Protein AF-A0A2T1E4M0-F1 (afdb_monomer)

Structure (mmCIF, N/CA/C/O backbone):
data_AF-A0A2T1E4M0-F1
#
_entry.id   AF-A0A2T1E4M0-F1
#
loop_
_atom_site.group_PDB
_atom_site.id
_atom_site.type_symbol
_atom_site.label_atom_id
_atom_site.label_alt_id
_atom_site.label_comp_id
_atom_site.label_asym_id
_atom_site.label_entity_id
_atom_site.label_seq_id
_atom_site.pdbx_PDB_ins_code
_atom_site.Cartn_x
_atom_site.Cartn_y
_atom_site.Cartn_z
_atom_site.occupancy
_atom_site.B_iso_or_equiv
_atom_site.auth_seq_id
_atom_site.auth_comp_id
_atom_site.auth_asym_id
_atom_site.auth_atom_id
_atom_site.pdbx_PDB_model_num
ATOM 1 N N . MET A 1 1 ? -11.423 4.102 -38.724 1.00 63.78 1 MET A N 1
ATOM 2 C CA . MET A 1 1 ? -10.978 3.745 -37.359 1.00 63.78 1 MET A CA 1
ATOM 3 C C . MET A 1 1 ? -10.625 5.034 -36.652 1.00 63.78 1 MET A C 1
ATOM 5 O O . MET A 1 1 ? -9.939 5.843 -37.263 1.00 63.78 1 MET A O 1
ATOM 9 N N . ASN A 1 2 ? -11.116 5.241 -35.432 1.00 75.94 2 ASN A N 1
ATOM 10 C CA . ASN A 1 2 ? -10.847 6.476 -34.699 1.00 75.94 2 ASN A CA 1
ATOM 11 C C . ASN A 1 2 ? -9.456 6.414 -34.062 1.00 75.94 2 ASN A C 1
ATOM 13 O O . ASN A 1 2 ? -9.071 5.396 -33.479 1.00 75.94 2 ASN A O 1
ATOM 17 N N . THR A 1 3 ? -8.701 7.499 -34.183 1.00 80.50 3 THR A N 1
ATOM 18 C CA . THR A 1 3 ? -7.365 7.627 -33.602 1.00 80.50 3 THR A CA 1
ATOM 19 C C . THR A 1 3 ? -7.509 8.218 -32.210 1.00 80.50 3 THR A C 1
ATOM 21 O O . THR A 1 3 ? -8.116 9.268 -32.027 1.00 80.50 3 THR A O 1
ATOM 24 N N . SER A 1 4 ? -6.960 7.569 -31.184 1.00 84.12 4 SER A N 1
ATOM 25 C CA . SER A 1 4 ? -7.013 8.158 -29.845 1.00 84.12 4 SER A CA 1
ATOM 26 C C . SER A 1 4 ? -6.215 9.467 -29.815 1.00 84.12 4 SER A C 1
ATOM 28 O O . SER A 1 4 ? -5.120 9.553 -30.372 1.00 84.12 4 SER A O 1
ATOM 30 N N . LEU A 1 5 ? -6.726 10.481 -29.111 1.00 80.81 5 LEU A N 1
ATOM 31 C CA . LEU A 1 5 ? -6.062 11.784 -28.962 1.00 80.81 5 LEU A CA 1
ATOM 32 C C . LEU A 1 5 ? -4.607 11.647 -28.479 1.00 80.81 5 LEU A C 1
ATOM 34 O O . LEU A 1 5 ? -3.725 12.399 -28.877 1.00 80.81 5 LEU A O 1
ATOM 38 N N . THR A 1 6 ? -4.346 10.642 -27.638 1.00 80.00 6 THR A N 1
ATOM 39 C CA . THR A 1 6 ? -3.004 10.376 -27.102 1.00 80.00 6 THR A CA 1
ATOM 40 C C . THR A 1 6 ? -2.056 9.815 -28.165 1.00 80.00 6 THR A C 1
ATOM 42 O O . THR A 1 6 ? -0.865 10.099 -28.098 1.00 80.00 6 THR A O 1
ATOM 45 N N . LYS A 1 7 ? -2.561 9.047 -29.141 1.00 81.69 7 LYS A N 1
ATOM 46 C CA . LYS A 1 7 ? -1.765 8.569 -30.279 1.00 81.69 7 LYS A CA 1
ATOM 47 C C . LYS A 1 7 ? -1.432 9.728 -31.225 1.00 81.69 7 LYS A C 1
ATOM 49 O O . LYS A 1 7 ? -0.263 9.957 -31.493 1.00 81.69 7 LYS A O 1
ATOM 54 N N . PHE A 1 8 ? -2.425 10.546 -31.572 1.00 81.75 8 PHE A N 1
ATOM 55 C CA . PHE A 1 8 ? -2.241 11.743 -32.401 1.00 81.75 8 PHE A CA 1
ATOM 56 C C . PHE A 1 8 ? -1.201 12.727 -31.828 1.00 81.75 8 PHE A C 1
ATOM 58 O O . PHE A 1 8 ? -0.313 13.182 -32.538 1.00 81.75 8 PHE A O 1
ATOM 65 N N . CYS A 1 9 ? -1.248 13.011 -30.520 1.00 83.38 9 CYS A N 1
ATOM 66 C CA . CYS A 1 9 ? -0.273 13.908 -29.883 1.00 83.38 9 CYS A CA 1
ATOM 67 C C . CYS A 1 9 ? 1.164 13.361 -29.927 1.00 83.38 9 CYS A C 1
ATOM 69 O O . CYS A 1 9 ? 2.112 14.140 -29.981 1.00 83.38 9 CYS A O 1
ATOM 71 N N . LYS A 1 10 ? 1.331 12.033 -29.882 1.00 80.50 10 LYS A N 1
ATOM 72 C CA . LYS A 1 10 ? 2.651 11.400 -29.978 1.00 80.50 10 LYS A CA 1
ATOM 73 C C . LYS A 1 10 ? 3.195 11.453 -31.399 1.00 80.50 10 LYS A C 1
ATOM 75 O O . LYS A 1 10 ? 4.359 11.793 -31.561 1.00 80.50 10 LYS A O 1
ATOM 80 N N . ASP A 1 11 ? 2.354 11.152 -32.384 1.00 79.75 11 ASP A N 1
ATOM 81 C CA . ASP A 1 11 ? 2.761 11.076 -33.790 1.00 79.75 11 ASP A CA 1
ATOM 82 C C . ASP A 1 11 ? 3.235 12.445 -34.321 1.00 79.75 11 ASP A C 1
ATOM 84 O O . ASP A 1 11 ? 4.180 12.500 -35.099 1.00 79.75 11 ASP A O 1
ATOM 88 N N . TYR A 1 12 ? 2.655 13.549 -33.831 1.00 77.75 12 TYR A N 1
ATOM 89 C CA . TYR A 1 12 ? 3.003 14.917 -34.250 1.00 77.75 12 TYR A CA 1
ATOM 90 C C . TYR A 1 12 ? 3.783 15.728 -33.197 1.00 77.75 12 TYR A C 1
ATOM 92 O O . TYR A 1 12 ? 3.918 16.941 -33.328 1.00 77.75 12 TYR A O 1
ATOM 100 N N . ALA A 1 13 ? 4.283 15.079 -32.137 1.00 79.81 13 ALA A N 1
ATOM 101 C CA . ALA A 1 13 ? 5.049 15.704 -31.048 1.00 79.81 13 ALA A CA 1
ATOM 102 C C . ALA A 1 13 ? 4.380 16.944 -30.397 1.00 79.81 13 ALA A C 1
ATOM 104 O O . ALA A 1 13 ? 5.053 17.872 -29.945 1.00 79.81 13 ALA A O 1
ATOM 105 N N . LEU A 1 14 ? 3.046 16.949 -30.302 1.00 81.38 14 LEU A N 1
ATOM 106 C CA . LEU A 1 14 ? 2.262 18.043 -29.718 1.00 81.38 14 LEU A CA 1
ATOM 107 C C . LEU A 1 14 ? 1.885 17.761 -28.256 1.00 81.38 14 LEU A C 1
ATOM 109 O O . LEU A 1 14 ? 1.672 16.618 -27.841 1.00 81.38 14 LEU A O 1
ATOM 113 N N . SER A 1 15 ? 1.741 18.815 -27.447 1.00 85.00 15 SER A N 1
ATOM 114 C CA . SER A 1 15 ? 1.338 18.657 -26.047 1.00 85.00 15 SER A CA 1
ATOM 115 C C . SER A 1 15 ? -0.163 18.363 -25.908 1.00 85.00 15 SER A C 1
ATOM 117 O O . SER A 1 15 ? -1.028 19.057 -26.447 1.00 85.00 15 SER A O 1
ATOM 119 N N . LYS A 1 16 ? -0.494 17.333 -25.118 1.00 82.25 16 LYS A N 1
ATOM 120 C CA . LYS A 1 16 ? -1.870 16.82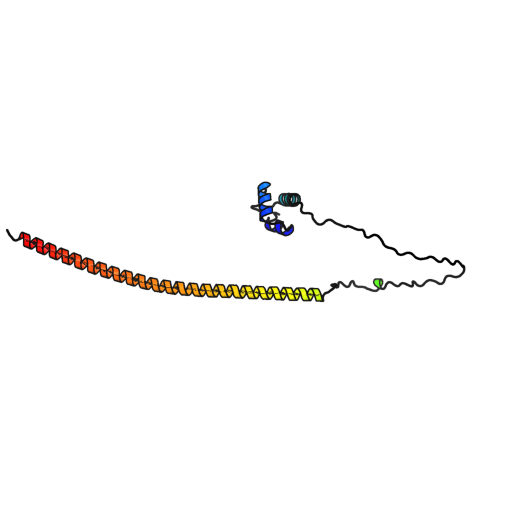5 -24.967 1.00 82.25 16 LYS A CA 1
ATOM 121 C C . LYS A 1 16 ? -2.859 17.874 -24.447 1.00 82.25 16 LYS A C 1
ATOM 123 O O . LYS A 1 16 ? -4.012 17.879 -24.867 1.00 82.25 16 LYS A O 1
ATOM 128 N N . SER A 1 17 ? -2.425 18.756 -23.546 1.00 84.25 17 SER A N 1
ATOM 129 C CA . SER A 1 17 ? -3.263 19.833 -23.001 1.00 84.25 17 SER A CA 1
ATOM 130 C C . SER A 1 17 ? -3.631 20.876 -24.059 1.00 84.25 17 SER A C 1
ATOM 132 O O . SER A 1 17 ? -4.775 21.327 -24.091 1.00 84.25 17 SER A O 1
ATOM 134 N N . THR A 1 18 ? -2.700 21.216 -24.953 1.00 83.50 18 THR A N 1
ATOM 135 C CA . THR A 1 18 ? -2.925 22.185 -26.032 1.00 83.50 18 THR A CA 1
ATOM 136 C C . THR A 1 18 ? -3.859 21.620 -27.099 1.00 83.50 18 THR A C 1
ATOM 138 O O . THR A 1 18 ? -4.819 22.289 -27.480 1.00 83.50 18 THR A O 1
ATOM 141 N N . VAL A 1 19 ? -3.644 20.369 -27.524 1.00 83.75 19 VAL A N 1
ATOM 142 C CA . VAL A 1 19 ? -4.505 19.714 -28.526 1.00 83.75 19 VAL A CA 1
ATOM 143 C C . VAL A 1 19 ? -5.918 19.494 -27.975 1.00 83.75 19 VAL A C 1
ATOM 145 O O . VAL A 1 19 ? -6.893 19.769 -28.671 1.00 83.75 19 VAL A O 1
ATOM 148 N N . TYR A 1 20 ? -6.057 19.082 -26.708 1.00 86.31 20 TYR A N 1
ATOM 149 C CA . TYR A 1 20 ? -7.369 18.889 -26.076 1.00 86.31 20 TYR A CA 1
ATOM 150 C C . TYR A 1 20 ? -8.179 20.190 -25.988 1.00 86.31 20 TYR A C 1
ATOM 152 O O . TYR A 1 20 ? -9.359 20.201 -26.335 1.00 86.31 20 TYR A O 1
ATOM 160 N N . ARG A 1 21 ? -7.547 21.306 -25.593 1.00 84.62 21 ARG A N 1
ATOM 161 C CA . ARG A 1 21 ? -8.216 22.616 -25.547 1.00 84.62 21 ARG A CA 1
ATOM 162 C C . ARG A 1 21 ? -8.679 23.061 -26.937 1.00 84.62 21 ARG A C 1
ATOM 164 O O . ARG A 1 21 ? -9.804 23.526 -27.079 1.00 84.62 21 ARG A O 1
ATOM 171 N N . ARG A 1 22 ? -7.854 22.853 -27.972 1.00 83.69 22 ARG A N 1
ATOM 172 C CA . ARG A 1 22 ? -8.211 23.223 -29.351 1.00 83.69 22 ARG A CA 1
ATOM 173 C C . ARG A 1 22 ? -9.352 22.369 -29.912 1.00 83.69 22 ARG A C 1
ATOM 175 O O . ARG A 1 22 ? -10.213 22.895 -30.607 1.00 83.69 22 ARG A O 1
ATOM 182 N N . CYS A 1 23 ? -9.424 21.087 -29.542 1.00 84.88 23 CYS A N 1
ATOM 183 C CA . CYS A 1 23 ? -10.563 20.227 -29.887 1.00 84.88 23 CYS A CA 1
ATOM 184 C C . CYS A 1 23 ? -11.882 20.755 -29.299 1.00 84.88 23 CYS A C 1
ATOM 186 O O . CYS A 1 23 ? -12.896 20.750 -29.990 1.00 84.88 23 CYS A O 1
ATOM 188 N N . GLN A 1 24 ? -11.863 21.260 -28.058 1.00 84.69 24 GLN A N 1
ATOM 189 C CA . GLN A 1 24 ? -13.045 21.860 -27.426 1.00 84.69 24 GLN A CA 1
ATOM 190 C C . GLN A 1 24 ? -13.469 23.172 -28.104 1.00 84.69 24 GLN A C 1
ATOM 192 O O . GLN A 1 24 ? -14.658 23.388 -28.314 1.00 84.69 24 GLN A O 1
ATOM 197 N N . GLU A 1 25 ? -12.513 24.022 -28.489 1.00 85.56 25 GLU A N 1
ATOM 198 C CA . GLU A 1 25 ? -12.777 25.286 -29.198 1.00 85.56 25 GLU A CA 1
ATOM 199 C C . GLU A 1 25 ? -13.375 25.064 -30.599 1.00 85.56 25 GLU A C 1
ATOM 201 O O . GLU A 1 25 ? -14.204 25.850 -31.049 1.00 85.56 25 GLU A O 1
ATOM 206 N N . LEU A 1 26 ? -12.991 23.972 -31.267 1.00 81.00 26 LEU A N 1
ATOM 207 C CA . LEU A 1 26 ? -13.497 23.580 -32.586 1.00 81.00 26 LEU A CA 1
ATOM 208 C C . LEU A 1 26 ? -14.759 22.698 -32.524 1.00 81.00 26 LEU A C 1
ATOM 210 O O . LEU A 1 26 ? -15.287 22.317 -33.569 1.00 81.00 26 LEU A O 1
ATOM 214 N N . GLY A 1 27 ? -15.246 22.370 -31.321 1.00 82.50 27 GLY A N 1
ATOM 215 C CA . GLY A 1 27 ? -16.444 21.550 -31.115 1.00 82.50 27 GLY A CA 1
ATOM 216 C C . GLY A 1 27 ? -16.288 20.078 -31.516 1.00 82.50 27 GLY A C 1
ATOM 217 O O . GLY A 1 27 ? -17.274 19.436 -31.872 1.00 82.50 27 GLY A O 1
ATOM 218 N N . LEU A 1 28 ? -15.065 19.542 -31.491 1.00 85.06 28 LEU A N 1
ATOM 219 C CA . LEU A 1 28 ? -14.768 18.153 -31.846 1.00 85.06 28 LEU A CA 1
ATOM 220 C C . LEU A 1 28 ? -14.963 17.233 -30.630 1.00 85.06 28 LEU A C 1
ATOM 222 O O . LEU A 1 28 ? -14.360 17.455 -29.577 1.00 85.06 28 LEU A O 1
ATOM 226 N N . ASP A 1 29 ? -15.771 16.179 -30.779 1.00 81.31 29 ASP A N 1
ATOM 227 C CA . ASP A 1 29 ? -15.944 15.167 -29.731 1.00 81.31 29 ASP A CA 1
ATOM 228 C C . ASP A 1 29 ? -14.723 14.238 -29.671 1.00 81.31 29 ASP A C 1
ATOM 230 O O . ASP A 1 29 ? -14.250 13.721 -30.683 1.00 81.31 29 ASP A O 1
ATOM 234 N N . THR A 1 30 ? -14.196 14.045 -28.463 1.00 80.12 30 THR A N 1
ATOM 235 C CA . THR A 1 30 ? -12.997 13.237 -28.195 1.00 80.12 30 THR A CA 1
ATOM 236 C C . THR A 1 30 ? -13.285 12.014 -27.321 1.00 80.12 30 THR A C 1
ATOM 238 O O . THR A 1 30 ? -12.354 11.273 -26.999 1.00 80.12 30 THR A O 1
ATOM 241 N N . SER A 1 31 ? -14.556 11.778 -26.969 1.00 77.31 31 SER A N 1
ATOM 242 C CA . SER A 1 31 ? -14.996 10.736 -26.029 1.00 77.31 31 SER A CA 1
ATOM 243 C C . SER A 1 31 ? -14.702 9.319 -26.534 1.00 77.31 31 SER A C 1
ATOM 245 O O . SER A 1 31 ? -14.146 8.510 -25.793 1.00 77.31 31 SER A O 1
ATOM 247 N N . ASP A 1 32 ? -14.953 9.062 -27.822 1.00 76.06 32 ASP A N 1
ATOM 248 C CA . ASP A 1 32 ? -14.691 7.777 -28.494 1.00 76.06 32 ASP A CA 1
ATOM 249 C C . ASP A 1 32 ? -13.457 7.826 -29.426 1.00 76.06 32 ASP A C 1
ATOM 251 O O . ASP A 1 32 ? -13.265 6.982 -30.310 1.00 76.06 32 ASP A O 1
ATOM 255 N N . GLY A 1 33 ? -12.591 8.828 -29.228 1.00 79.00 33 GLY A N 1
ATOM 256 C CA . GLY A 1 33 ? -11.413 9.096 -30.059 1.00 79.00 33 GLY A CA 1
ATOM 257 C C . GLY A 1 33 ? -11.679 10.034 -31.241 1.00 79.00 33 GLY A C 1
ATOM 258 O O . GLY A 1 33 ? -12.816 10.339 -31.579 1.00 79.00 33 GLY A O 1
ATOM 259 N N . LEU A 1 34 ? -10.602 10.511 -31.869 1.00 81.62 34 LEU A N 1
ATOM 260 C CA . LEU A 1 34 ? -10.663 11.435 -32.999 1.00 81.62 34 LEU A CA 1
ATOM 261 C C . LEU A 1 34 ? -11.069 10.685 -34.266 1.00 81.62 34 LEU A C 1
ATOM 263 O O . LEU A 1 34 ? -10.455 9.677 -34.633 1.00 81.62 34 LEU A O 1
ATOM 267 N N . SER A 1 35 ? -12.090 11.192 -34.949 1.00 84.19 35 SER A N 1
ATOM 268 C CA . SER A 1 35 ? -12.403 10.741 -36.299 1.00 84.19 35 SER A CA 1
ATOM 269 C C . SER A 1 35 ? -11.261 11.117 -37.262 1.00 84.19 35 SER A C 1
ATOM 271 O O . SER A 1 35 ? -10.515 12.061 -36.993 1.00 84.19 35 SER A O 1
ATOM 273 N N . PRO A 1 36 ? -11.111 10.414 -38.396 1.00 79.88 36 PRO A N 1
ATOM 274 C CA . PRO A 1 36 ? -10.099 10.757 -39.399 1.00 79.88 36 PRO A CA 1
ATOM 275 C C . PRO A 1 36 ? -10.208 12.213 -39.887 1.00 79.88 36 PRO A C 1
ATOM 277 O O . PRO A 1 36 ? -9.204 12.908 -39.950 1.00 79.88 36 PRO A O 1
ATOM 280 N N . ASP A 1 37 ? -11.434 12.706 -40.099 1.00 80.31 37 ASP A N 1
ATOM 281 C CA . ASP A 1 37 ? -11.710 14.097 -40.500 1.00 80.31 37 ASP A CA 1
ATOM 282 C C . ASP A 1 37 ? -11.290 15.119 -39.423 1.00 80.31 37 ASP A C 1
ATOM 284 O O . ASP A 1 37 ? -10.757 16.189 -39.720 1.00 80.31 37 ASP A O 1
ATOM 288 N N . ALA A 1 38 ? -11.453 14.766 -38.142 1.00 80.69 38 ALA A N 1
ATOM 289 C CA . ALA A 1 38 ? -10.975 15.581 -37.028 1.00 80.69 38 ALA A CA 1
ATOM 290 C C . ALA A 1 38 ? -9.439 15.596 -36.940 1.00 80.69 38 ALA A C 1
ATOM 292 O O . ALA A 1 38 ? -8.863 16.626 -36.593 1.00 80.69 38 ALA A O 1
ATOM 293 N N . CYS A 1 39 ? -8.768 14.486 -37.264 1.00 79.69 39 CYS A N 1
ATOM 294 C CA . CYS A 1 39 ? -7.308 14.437 -37.333 1.00 79.69 39 CYS A CA 1
ATOM 295 C C . CYS A 1 39 ? -6.765 15.360 -38.429 1.00 79.69 39 CYS A C 1
ATOM 297 O O . CYS A 1 39 ? -5.873 16.151 -38.136 1.00 79.69 39 CYS A O 1
ATOM 299 N N . ASP A 1 40 ? -7.327 15.320 -39.637 1.00 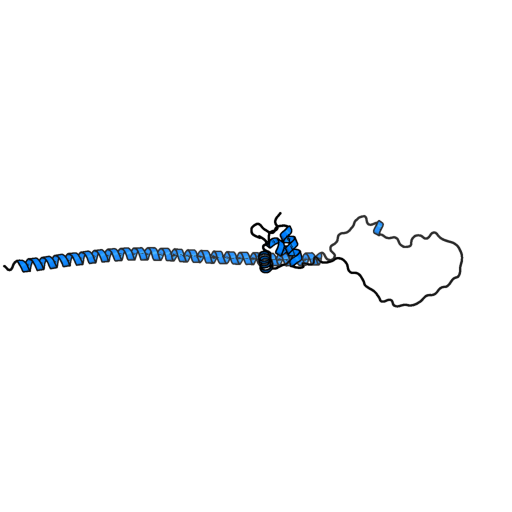79.94 40 ASP A N 1
ATOM 300 C CA . ASP A 1 40 ? -6.863 16.150 -40.759 1.00 79.94 40 ASP A CA 1
ATOM 301 C C . ASP A 1 40 ? -7.035 17.647 -40.465 1.00 79.94 40 ASP A C 1
ATOM 303 O O . ASP A 1 40 ? -6.128 18.451 -40.695 1.00 79.94 40 ASP A O 1
ATOM 307 N N . ARG A 1 41 ? -8.163 18.022 -39.847 1.00 80.31 41 ARG A N 1
ATOM 308 C CA . ARG A 1 41 ? -8.400 19.394 -39.375 1.00 80.31 41 ARG A CA 1
ATOM 309 C C . ARG A 1 41 ? -7.382 19.844 -38.333 1.00 80.31 41 ARG A C 1
ATOM 311 O O . ARG A 1 41 ? -6.925 20.980 -38.390 1.00 80.31 41 ARG A O 1
ATOM 318 N N . LEU A 1 42 ? -7.014 18.974 -37.392 1.00 82.25 42 LEU A N 1
ATOM 319 C CA . LEU A 1 42 ? -6.015 19.295 -36.371 1.00 82.25 42 LEU A CA 1
ATOM 320 C C . LEU A 1 42 ? -4.600 19.395 -36.959 1.00 82.25 42 LEU A C 1
ATOM 322 O O . LEU A 1 42 ? -3.847 20.261 -36.532 1.00 82.25 42 LEU A O 1
ATOM 326 N N . VAL A 1 43 ? -4.239 18.565 -37.942 1.00 83.75 43 VAL A N 1
ATOM 327 C CA . VAL A 1 43 ? -2.937 18.661 -38.634 1.00 83.75 43 VAL A CA 1
ATOM 328 C C . VAL A 1 43 ? -2.809 19.998 -39.366 1.00 83.75 43 VAL A C 1
ATOM 330 O O . VAL A 1 43 ? -1.774 20.650 -39.255 1.00 83.75 43 VAL A O 1
ATOM 333 N N . HIS A 1 44 ? -3.877 20.436 -40.042 1.00 78.69 44 HIS A N 1
ATOM 334 C CA . HIS A 1 44 ? -3.924 21.744 -40.697 1.00 78.69 44 HIS A CA 1
ATOM 335 C C . HIS A 1 44 ? -3.893 22.906 -39.689 1.00 78.69 44 HIS A C 1
ATOM 337 O O . HIS A 1 44 ? -3.234 23.912 -39.918 1.00 78.69 44 HIS A O 1
ATOM 343 N N . GLU A 1 45 ? -4.601 22.791 -38.563 1.00 78.44 45 GLU A N 1
ATOM 344 C CA . GLU A 1 45 ? -4.686 23.852 -37.550 1.00 78.44 45 GLU A CA 1
ATOM 345 C C . GLU A 1 45 ? -3.369 24.077 -36.794 1.00 78.44 45 GLU A C 1
ATOM 347 O O . GLU A 1 45 ? -3.029 25.207 -36.451 1.00 78.44 45 GLU A O 1
ATOM 352 N N . PHE A 1 46 ? -2.631 23.002 -36.516 1.00 76.81 46 PHE A N 1
ATOM 353 C CA . PHE A 1 46 ? -1.330 23.076 -35.850 1.00 76.81 46 PHE A CA 1
ATOM 354 C C . PHE A 1 46 ? -0.167 23.322 -36.820 1.00 76.81 46 PHE A C 1
ATOM 356 O O . PHE A 1 46 ? 0.980 23.298 -36.376 1.00 76.81 46 PHE A O 1
ATOM 363 N N . ASP A 1 47 ? -0.471 23.565 -38.104 1.00 65.81 47 ASP A N 1
ATOM 364 C CA . ASP A 1 47 ? 0.477 23.823 -39.195 1.00 65.81 47 ASP A CA 1
ATOM 365 C C . ASP A 1 47 ? 1.679 22.866 -39.138 1.00 65.81 47 ASP A C 1
ATOM 367 O O . ASP A 1 47 ? 2.847 23.260 -39.186 1.00 65.81 47 ASP A O 1
ATOM 371 N N . VAL A 1 48 ? 1.384 21.578 -38.911 1.00 62.84 48 VAL A N 1
ATOM 372 C CA . VAL A 1 48 ? 2.423 20.566 -38.725 1.00 62.84 48 VAL A CA 1
ATOM 373 C C . VAL A 1 48 ? 3.024 20.265 -40.088 1.00 62.84 48 VAL A C 1
ATOM 375 O O . VAL A 1 48 ? 2.517 19.445 -40.854 1.00 62.84 48 VAL A O 1
ATOM 378 N N . VAL A 1 49 ? 4.116 20.963 -40.388 1.00 51.47 49 VAL A N 1
ATOM 379 C CA . VAL A 1 49 ? 4.947 20.734 -41.566 1.00 51.47 49 VAL A CA 1
ATOM 380 C C . VAL A 1 49 ? 5.541 19.329 -41.466 1.00 51.47 49 VAL A C 1
ATOM 382 O O . VAL A 1 49 ? 6.484 19.086 -40.714 1.00 51.47 49 VAL A O 1
ATOM 385 N N . LEU A 1 50 ? 4.987 18.388 -42.232 1.00 55.22 50 LEU A N 1
ATOM 386 C CA . LEU A 1 50 ? 5.743 17.226 -42.692 1.00 55.22 50 LEU A CA 1
ATOM 387 C C . LEU A 1 50 ? 6.959 17.765 -43.456 1.00 55.22 50 LEU A C 1
ATOM 389 O O . LEU A 1 50 ? 6.792 18.546 -44.393 1.00 55.22 50 LEU A O 1
ATOM 393 N N . GLU A 1 51 ? 8.159 17.399 -43.007 1.00 43.84 51 GLU A N 1
ATOM 394 C CA . GLU A 1 51 ? 9.443 17.782 -43.605 1.00 43.84 51 GLU A CA 1
ATOM 395 C C . GLU A 1 51 ? 9.382 17.760 -45.150 1.00 43.84 51 GLU A C 1
ATOM 397 O O . GLU A 1 51 ? 9.002 16.738 -45.732 1.00 43.84 51 GLU A O 1
ATOM 402 N N . PRO A 1 52 ? 9.707 18.875 -45.831 1.00 43.59 52 PRO A N 1
ATOM 403 C CA . PRO A 1 52 ? 9.606 18.968 -47.281 1.00 43.59 52 PRO A CA 1
ATOM 404 C C . PRO A 1 52 ? 10.782 18.268 -47.995 1.00 43.59 52 PRO A C 1
ATOM 406 O O . PRO A 1 52 ? 11.860 18.118 -47.416 1.00 43.59 52 PRO A O 1
ATOM 409 N N . PRO A 1 53 ? 10.607 17.863 -49.269 1.00 52.97 53 PRO A N 1
ATOM 410 C CA . PRO A 1 53 ? 11.649 17.230 -50.073 1.00 52.97 53 PRO A CA 1
ATOM 411 C C . PRO A 1 53 ? 12.667 18.249 -50.627 1.00 52.97 53 PRO A C 1
ATOM 413 O O . PRO A 1 53 ? 12.307 19.376 -50.945 1.00 52.97 53 PRO A O 1
ATOM 416 N N . GLU A 1 54 ? 13.910 17.779 -50.788 1.00 51.25 54 GLU A N 1
ATOM 417 C CA . GLU A 1 54 ? 14.949 18.188 -51.757 1.00 51.25 54 GLU A CA 1
ATOM 418 C C . GLU A 1 54 ? 15.349 19.682 -51.869 1.00 51.25 54 GLU A C 1
ATOM 420 O O . GLU A 1 54 ? 14.623 20.525 -52.388 1.00 51.25 54 GLU A O 1
ATOM 425 N N . ALA A 1 55 ? 16.606 19.984 -51.512 1.00 37.41 55 ALA A N 1
ATOM 426 C CA . ALA A 1 55 ? 17.303 21.208 -51.915 1.00 37.41 55 ALA A CA 1
ATOM 427 C C . ALA A 1 55 ? 18.769 20.912 -52.305 1.00 37.41 55 ALA A C 1
ATOM 429 O O . ALA A 1 55 ? 19.637 20.747 -51.451 1.00 37.41 55 ALA A O 1
ATOM 430 N N . ALA A 1 56 ? 19.052 20.879 -53.610 1.00 51.28 56 ALA A N 1
ATOM 431 C CA . ALA A 1 56 ? 20.342 21.313 -54.174 1.00 51.28 56 ALA A CA 1
ATOM 432 C C . ALA A 1 56 ? 20.380 22.865 -54.138 1.00 51.28 56 ALA A C 1
ATOM 434 O O . ALA A 1 56 ? 19.286 23.435 -54.188 1.00 51.28 56 ALA A O 1
ATOM 435 N N . PRO A 1 57 ? 21.525 23.600 -54.085 1.00 47.59 57 PRO A N 1
ATOM 436 C CA . PRO A 1 57 ? 22.744 23.388 -54.890 1.00 47.59 57 PRO A CA 1
ATOM 437 C C . PRO A 1 57 ? 24.089 23.743 -54.190 1.00 47.59 57 PRO A C 1
ATOM 439 O O . PRO A 1 57 ? 24.143 24.559 -53.275 1.00 47.59 57 PRO A O 1
ATOM 442 N N . VAL A 1 58 ? 25.223 23.223 -54.677 1.00 42.06 58 VAL A N 1
ATOM 443 C CA . VAL A 1 58 ? 26.558 23.751 -54.314 1.00 42.06 58 VAL A CA 1
ATOM 444 C C . VAL A 1 58 ? 27.279 24.181 -55.583 1.00 42.06 58 VAL A C 1
ATOM 446 O O . VAL A 1 58 ? 27.480 23.384 -56.498 1.00 42.06 58 VAL A O 1
ATOM 449 N N . ALA A 1 59 ? 27.647 25.458 -55.636 1.00 46.75 59 ALA A N 1
ATOM 450 C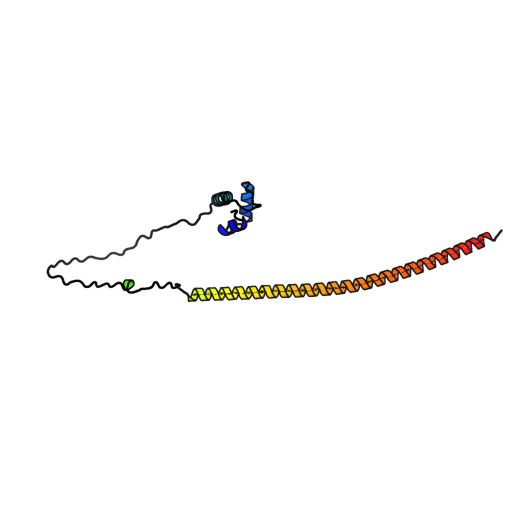 CA . ALA A 1 59 ? 28.377 26.070 -56.731 1.00 46.75 59 ALA A CA 1
ATOM 451 C C . ALA A 1 59 ? 29.682 26.709 -56.213 1.00 46.75 59 ALA A C 1
ATOM 453 O O . ALA A 1 59 ? 29.633 27.490 -55.268 1.00 46.75 59 ALA A O 1
ATOM 454 N N . ILE A 1 60 ? 30.774 26.438 -56.956 1.00 43.97 60 ILE A N 1
ATOM 455 C CA . ILE A 1 60 ? 32.039 27.206 -57.109 1.00 43.97 60 ILE A CA 1
ATOM 456 C C . ILE A 1 60 ? 33.061 26.978 -55.960 1.00 43.97 60 ILE A C 1
ATOM 458 O O . ILE A 1 60 ? 32.710 27.072 -54.798 1.00 43.97 60 ILE A O 1
ATOM 462 N N . GLU A 1 61 ? 34.312 26.543 -56.191 1.00 40.28 61 GLU A N 1
ATOM 463 C CA . GLU A 1 61 ? 35.407 27.239 -56.897 1.00 40.28 61 GLU A CA 1
ATOM 464 C C . GLU A 1 61 ? 36.330 26.311 -57.721 1.00 40.28 61 GLU A C 1
ATOM 466 O O . GLU A 1 61 ? 36.780 25.262 -57.267 1.00 40.28 61 GLU A O 1
ATOM 471 N N . LYS A 1 62 ? 36.661 26.748 -58.945 1.00 40.38 62 LYS A N 1
ATOM 472 C CA . LYS A 1 62 ? 37.776 26.235 -59.761 1.00 40.38 62 LYS A CA 1
ATOM 473 C C . LYS A 1 62 ? 39.020 27.094 -59.503 1.00 40.38 62 LYS A C 1
ATOM 475 O O . LYS A 1 62 ? 38.891 28.315 -59.578 1.00 40.38 62 LYS A O 1
ATOM 480 N N . PRO A 1 63 ? 40.227 26.515 -59.433 1.00 40.44 63 PRO A N 1
ATOM 481 C CA . PRO A 1 63 ? 41.420 27.166 -59.955 1.00 40.44 63 PRO A CA 1
ATOM 482 C C . PRO A 1 63 ? 41.721 26.673 -61.381 1.00 40.44 63 PRO A C 1
ATOM 484 O O . PRO A 1 63 ? 41.613 25.491 -61.702 1.00 40.44 63 PRO A O 1
ATOM 487 N N . ALA A 1 64 ? 42.040 27.632 -62.250 1.00 39.25 64 ALA A N 1
ATOM 488 C CA . ALA A 1 64 ? 42.449 27.456 -63.642 1.00 39.25 64 ALA A CA 1
ATOM 489 C C . ALA A 1 64 ? 43.917 26.989 -63.772 1.00 39.25 64 ALA A C 1
ATOM 491 O O . ALA A 1 64 ? 44.613 26.960 -62.760 1.00 39.25 64 ALA A O 1
ATOM 492 N N . VAL A 1 65 ? 44.352 26.745 -65.029 1.00 33.81 65 VAL A N 1
ATOM 493 C CA . VAL A 1 65 ? 45.730 26.593 -65.601 1.00 33.81 65 VAL A CA 1
ATOM 494 C C . VAL A 1 65 ? 45.908 25.205 -66.254 1.00 33.81 65 VAL A C 1
ATOM 496 O O . VAL A 1 65 ? 45.643 24.210 -65.596 1.00 33.81 65 VAL A O 1
ATOM 499 N N . THR A 1 66 ? 46.369 24.975 -67.494 1.00 34.16 66 THR A N 1
ATOM 500 C CA . THR A 1 66 ? 46.558 25.724 -68.762 1.00 34.16 66 THR A CA 1
ATOM 501 C C . THR A 1 66 ? 46.639 24.658 -69.878 1.00 34.16 66 THR A C 1
ATOM 503 O O . THR A 1 66 ? 46.990 23.511 -69.614 1.00 34.16 66 THR A O 1
ATOM 506 N N . VAL A 1 67 ? 46.290 25.023 -71.113 1.00 42.91 67 VAL A N 1
ATOM 507 C CA . VAL A 1 67 ? 46.256 24.167 -72.314 1.00 42.91 67 VAL A CA 1
ATOM 508 C C . VAL A 1 67 ? 47.622 24.137 -73.015 1.00 42.91 67 VAL A C 1
ATOM 510 O O . VAL A 1 67 ? 48.191 25.200 -73.236 1.00 42.91 67 VAL A O 1
ATOM 513 N N . GLU A 1 68 ? 48.073 22.973 -73.493 1.00 28.30 68 GLU A N 1
ATOM 514 C CA . GLU A 1 68 ? 48.993 22.888 -74.640 1.00 28.30 68 GLU A CA 1
ATOM 515 C C . GLU A 1 68 ? 48.446 21.917 -75.696 1.00 28.30 68 GLU A C 1
ATOM 517 O O . GLU A 1 68 ? 48.160 20.753 -75.420 1.00 28.30 68 GLU A O 1
ATOM 522 N N . ILE A 1 69 ? 48.279 22.430 -76.918 1.00 43.44 69 ILE A N 1
ATOM 523 C CA . ILE A 1 69 ? 47.939 21.673 -78.125 1.00 43.44 69 ILE A CA 1
ATOM 524 C C . ILE A 1 69 ? 49.226 21.532 -78.937 1.00 43.44 69 ILE A C 1
ATOM 526 O O . ILE A 1 69 ? 49.767 22.530 -79.408 1.00 43.44 69 ILE A O 1
ATOM 530 N N . GLY A 1 70 ? 49.676 20.299 -79.157 1.00 34.97 70 GLY A N 1
ATOM 531 C CA . GLY A 1 70 ? 50.667 19.956 -80.174 1.00 34.97 70 GLY A CA 1
ATOM 532 C C . GLY A 1 70 ? 50.062 18.953 -81.151 1.00 34.97 70 GLY A C 1
ATOM 533 O O . GLY A 1 70 ? 49.833 17.804 -80.791 1.00 34.97 70 GLY A O 1
ATOM 534 N N . ASN A 1 71 ? 49.775 19.390 -82.379 1.00 46.38 71 ASN A N 1
ATOM 535 C CA . ASN A 1 71 ? 49.348 18.521 -83.475 1.00 46.38 71 ASN A CA 1
ATOM 536 C C . ASN A 1 71 ? 50.566 18.133 -84.324 1.00 46.38 71 ASN A C 1
ATOM 538 O O . ASN A 1 71 ? 51.094 18.978 -85.044 1.00 46.38 71 ASN A O 1
ATOM 542 N N . HIS A 1 72 ? 50.953 16.858 -84.295 1.00 32.69 72 HIS A N 1
ATOM 543 C CA . HIS A 1 72 ? 51.691 16.211 -85.380 1.00 32.69 72 HIS A CA 1
ATOM 544 C C . HIS A 1 72 ? 51.060 14.834 -85.631 1.00 32.69 72 HIS A C 1
ATOM 546 O O . HIS A 1 72 ? 51.195 13.913 -84.832 1.00 32.69 72 HIS A O 1
ATOM 552 N N . ALA A 1 73 ? 50.325 14.718 -86.732 1.00 28.33 73 ALA A N 1
ATOM 553 C CA . ALA A 1 73 ? 49.773 13.467 -87.249 1.00 28.33 73 ALA A CA 1
ATOM 554 C C . ALA A 1 73 ? 50.916 12.560 -87.808 1.00 28.33 73 ALA A C 1
ATOM 556 O O . ALA A 1 73 ? 52.017 13.064 -88.012 1.00 28.33 73 ALA A O 1
ATOM 557 N N . ILE A 1 74 ? 50.816 11.253 -88.111 1.00 34.00 74 ILE A N 1
ATOM 558 C CA . ILE A 1 74 ? 49.721 10.329 -88.480 1.00 34.00 74 ILE A CA 1
ATOM 559 C C . ILE A 1 74 ? 50.200 8.845 -88.237 1.00 34.00 74 ILE A C 1
ATOM 561 O O . ILE A 1 74 ? 51.401 8.596 -88.315 1.00 34.00 74 ILE A O 1
ATOM 565 N N . VAL A 1 75 ? 49.251 7.879 -88.129 1.00 36.19 75 VAL A N 1
ATOM 566 C CA . VAL A 1 75 ? 49.296 6.416 -88.496 1.00 36.19 75 VAL A CA 1
ATOM 567 C C . VAL A 1 75 ? 49.832 5.449 -87.402 1.00 36.19 75 VAL A C 1
ATOM 569 O O . VAL A 1 75 ? 50.937 5.662 -86.933 1.00 36.19 75 VAL A O 1
ATOM 572 N N . LEU A 1 76 ? 49.214 4.341 -86.933 1.00 34.59 76 LEU A N 1
ATOM 573 C CA . LEU A 1 76 ? 48.111 3.417 -87.311 1.00 34.59 76 LEU A CA 1
ATOM 574 C C . LEU A 1 76 ? 47.494 2.831 -86.005 1.00 34.59 76 LEU A C 1
ATOM 576 O O . LEU A 1 76 ? 48.232 2.568 -85.057 1.00 34.59 76 LEU A O 1
ATOM 580 N N . SER A 1 77 ? 46.177 2.597 -85.947 1.00 41.62 77 SER A N 1
ATOM 581 C CA . SER A 1 77 ? 45.446 2.244 -84.712 1.00 41.62 77 SER A CA 1
ATOM 582 C C . SER A 1 77 ? 45.666 0.800 -84.234 1.00 41.62 77 SER A C 1
ATOM 584 O O . SER A 1 77 ? 45.285 -0.155 -84.911 1.00 41.62 77 SER A O 1
ATOM 586 N N . GLN A 1 78 ? 46.205 0.647 -83.025 1.00 41.22 78 GLN A N 1
ATOM 587 C CA . GLN A 1 78 ? 46.177 -0.600 -82.257 1.00 41.22 78 GLN A CA 1
ATOM 588 C C . GLN A 1 78 ? 44.798 -0.724 -81.575 1.00 41.22 78 GLN A C 1
ATOM 590 O O . GLN A 1 78 ? 44.271 0.302 -81.143 1.00 41.22 78 GLN A O 1
ATOM 595 N N . PRO A 1 79 ? 44.174 -1.916 -81.477 1.00 42.88 79 PRO A N 1
ATOM 596 C CA . PRO A 1 79 ? 42.910 -2.047 -80.760 1.00 42.88 79 PRO A CA 1
ATOM 597 C C . PRO A 1 79 ? 43.147 -1.679 -79.295 1.00 42.88 79 PRO A C 1
ATOM 599 O O . PRO A 1 79 ? 43.933 -2.341 -78.613 1.00 42.88 79 PRO A O 1
ATOM 602 N N . GLU A 1 80 ? 42.507 -0.611 -78.827 1.00 43.22 80 GLU A N 1
ATOM 603 C CA . GLU A 1 80 ? 42.612 -0.197 -77.434 1.00 43.22 80 GLU A CA 1
ATOM 604 C C . GLU A 1 80 ? 41.927 -1.248 -76.563 1.00 43.22 80 GLU A C 1
ATOM 606 O O . GLU A 1 80 ? 40.702 -1.381 -76.543 1.00 43.22 80 GLU A O 1
ATOM 611 N N . LEU A 1 81 ? 42.737 -2.022 -75.841 1.00 41.91 81 LEU A N 1
ATOM 612 C CA . LEU A 1 81 ? 42.241 -2.720 -74.670 1.00 41.91 81 LEU A CA 1
ATOM 613 C C . LEU A 1 81 ? 41.784 -1.645 -73.678 1.00 41.91 81 LEU A C 1
ATOM 615 O O . LEU A 1 81 ? 42.573 -0.743 -73.377 1.00 41.91 81 LEU A O 1
ATOM 619 N N . PRO A 1 82 ? 40.542 -1.716 -73.174 1.00 43.47 82 PRO A N 1
ATOM 620 C CA . PRO A 1 82 ? 40.047 -0.737 -72.222 1.00 43.47 82 PRO A CA 1
ATOM 621 C C . PRO A 1 82 ? 40.996 -0.700 -71.022 1.00 43.47 82 PRO A C 1
ATOM 623 O O . PRO A 1 82 ? 41.202 -1.707 -70.350 1.00 43.47 82 PRO A O 1
ATOM 626 N N . GLN A 1 83 ? 41.606 0.458 -70.764 1.00 47.03 83 GLN A N 1
ATOM 627 C CA . GLN A 1 83 ? 42.530 0.636 -69.635 1.00 47.03 83 GLN A CA 1
ATOM 628 C C . GLN A 1 83 ? 41.799 0.810 -68.297 1.00 47.03 83 GLN A C 1
ATOM 630 O O . GLN A 1 83 ? 42.420 1.032 -67.260 1.00 47.03 83 GLN A O 1
ATOM 635 N N . THR A 1 84 ? 40.473 0.694 -68.301 1.00 49.75 84 THR A N 1
ATOM 636 C CA . THR A 1 84 ? 39.646 0.768 -67.102 1.00 49.75 84 THR A CA 1
ATOM 637 C C . THR A 1 84 ? 38.705 -0.423 -67.089 1.00 49.75 84 THR A C 1
ATOM 639 O O . THR A 1 84 ? 37.692 -0.462 -67.782 1.00 49.75 84 THR A O 1
ATOM 642 N N . TYR A 1 85 ? 39.067 -1.420 -66.291 1.00 43.22 85 TYR A N 1
ATOM 643 C CA . TYR A 1 85 ? 38.180 -2.516 -65.936 1.00 43.22 85 TYR A CA 1
ATOM 644 C C . TYR A 1 85 ? 37.481 -2.129 -64.632 1.00 43.22 85 TYR A C 1
ATOM 646 O O . TYR A 1 85 ? 38.136 -2.004 -63.597 1.00 43.22 85 TYR A O 1
ATOM 654 N N . SER A 1 86 ? 36.162 -1.918 -64.664 1.00 50.16 86 SER A N 1
ATOM 655 C CA . SER A 1 86 ? 35.389 -1.802 -63.425 1.00 50.16 86 SER A CA 1
ATOM 656 C C . SER A 1 86 ? 35.223 -3.198 -62.824 1.00 50.16 86 SER A C 1
ATOM 658 O O . SER A 1 86 ? 34.611 -4.073 -63.434 1.00 50.16 86 SER A O 1
ATOM 660 N N . LEU A 1 87 ? 35.771 -3.415 -61.625 1.00 50.69 87 LEU A N 1
ATOM 661 C CA . LEU A 1 87 ? 35.616 -4.665 -60.863 1.00 50.69 87 LEU A CA 1
ATOM 662 C C . LEU A 1 87 ? 34.195 -4.854 -60.309 1.00 50.69 87 LEU A C 1
ATOM 664 O O . LEU A 1 87 ? 33.909 -5.854 -59.656 1.00 50.69 87 LEU A O 1
ATOM 668 N N . GLU A 1 88 ? 33.316 -3.886 -60.539 1.00 54.12 88 GLU A N 1
ATOM 669 C CA . GLU A 1 88 ? 31.939 -3.861 -60.060 1.00 54.12 88 GLU A CA 1
ATOM 670 C C . GLU A 1 88 ? 31.096 -4.975 -60.703 1.00 54.12 88 GLU A C 1
ATOM 672 O O . GLU A 1 88 ? 30.316 -5.625 -60.016 1.00 54.12 88 GLU A O 1
ATOM 677 N N . SER A 1 89 ? 31.356 -5.316 -61.972 1.00 52.00 89 SER A N 1
ATOM 678 C CA . SER A 1 89 ? 30.690 -6.419 -62.689 1.00 52.00 89 SER A CA 1
ATOM 679 C C . SER A 1 89 ? 31.154 -7.825 -62.273 1.00 52.00 89 SER A C 1
ATOM 681 O O . SER A 1 89 ? 30.533 -8.816 -62.657 1.00 52.00 89 SER A O 1
ATOM 683 N N . LEU A 1 90 ? 32.229 -7.929 -61.480 1.00 50.78 90 LEU A N 1
ATOM 684 C CA . LEU A 1 90 ? 32.756 -9.188 -60.930 1.00 50.78 90 LEU A CA 1
ATOM 685 C C . LEU A 1 90 ? 32.294 -9.450 -59.488 1.00 50.78 90 LEU A C 1
ATOM 687 O O . LEU A 1 90 ? 32.552 -10.527 -58.948 1.00 50.78 90 LEU A O 1
ATOM 691 N N . ARG A 1 91 ? 31.614 -8.491 -58.846 1.00 53.91 91 ARG A N 1
ATOM 692 C CA . ARG A 1 91 ? 31.055 -8.659 -57.500 1.00 53.91 91 ARG A CA 1
ATOM 693 C C . ARG A 1 91 ? 29.613 -9.147 -57.624 1.00 53.91 91 ARG A C 1
ATOM 695 O O . ARG A 1 91 ? 28.741 -8.412 -58.061 1.00 53.91 91 ARG A O 1
ATOM 702 N N . GLN A 1 92 ? 29.364 -10.400 -57.245 1.00 52.91 92 GLN A N 1
ATOM 703 C CA . GLN A 1 92 ? 28.029 -11.015 -57.313 1.00 52.91 92 GLN A CA 1
ATOM 704 C C . GLN A 1 92 ? 27.121 -10.692 -56.113 1.00 52.91 92 GLN A C 1
ATOM 706 O O . GLN A 1 92 ? 25.983 -11.153 -56.087 1.00 52.91 92 GLN A O 1
ATOM 711 N N . SER A 1 93 ? 27.589 -9.909 -55.135 1.00 52.81 93 SER A N 1
ATOM 712 C CA . SER A 1 93 ? 26.821 -9.637 -53.917 1.00 52.81 93 SER A CA 1
ATOM 713 C C . SER A 1 93 ? 27.039 -8.218 -53.406 1.00 52.81 93 SER A C 1
ATOM 715 O O . SER A 1 93 ? 28.179 -7.781 -53.232 1.00 52.81 93 SER A O 1
ATOM 717 N N . GLU A 1 94 ? 25.936 -7.533 -53.110 1.00 51.66 94 GLU A N 1
ATOM 718 C CA . GLU A 1 94 ? 25.929 -6.324 -52.289 1.00 51.66 94 GLU A CA 1
ATOM 719 C C . GLU A 1 94 ? 26.333 -6.675 -50.853 1.00 51.66 94 GLU A C 1
ATOM 721 O O . GLU A 1 94 ? 25.824 -7.626 -50.255 1.00 51.66 94 GLU A O 1
ATOM 726 N N . VAL A 1 95 ? 27.259 -5.900 -50.292 1.00 52.00 95 VAL A N 1
ATOM 727 C CA . VAL A 1 95 ? 27.616 -5.983 -48.876 1.00 52.00 95 VAL A CA 1
ATOM 728 C C . VAL A 1 95 ? 26.859 -4.874 -48.160 1.00 52.00 95 VAL A C 1
ATOM 730 O O . VAL A 1 95 ? 27.239 -3.710 -48.234 1.00 52.00 95 VAL A O 1
ATOM 733 N N . VAL A 1 96 ? 25.783 -5.242 -47.467 1.00 54.72 96 VAL A N 1
ATOM 734 C CA . VAL A 1 96 ? 25.124 -4.350 -46.510 1.00 54.72 96 VAL A CA 1
ATOM 735 C C . VAL A 1 96 ? 25.961 -4.370 -45.235 1.00 54.72 96 VAL A C 1
ATOM 737 O O . VAL A 1 96 ? 25.920 -5.333 -44.470 1.00 54.72 96 VAL A O 1
ATOM 740 N N . ALA A 1 97 ? 26.768 -3.333 -45.035 1.00 49.72 97 ALA A N 1
ATOM 741 C CA . ALA A 1 97 ? 27.545 -3.130 -43.821 1.00 49.72 97 ALA A CA 1
ATOM 742 C C . ALA A 1 97 ? 27.039 -1.882 -43.096 1.00 49.72 97 ALA A C 1
ATOM 744 O O . ALA A 1 97 ? 26.688 -0.887 -43.727 1.00 49.72 97 ALA A O 1
ATOM 745 N N . PHE A 1 98 ? 27.007 -1.934 -41.766 1.00 58.75 98 PHE A N 1
ATOM 746 C CA . PHE A 1 98 ? 26.926 -0.711 -40.977 1.00 58.75 98 PHE A CA 1
ATOM 747 C C . PHE A 1 98 ? 28.242 0.053 -41.144 1.00 58.75 98 PHE A C 1
ATOM 749 O O . PHE A 1 98 ? 29.302 -0.569 -41.098 1.00 58.75 98 PHE A O 1
ATOM 756 N N . ASP A 1 99 ? 28.169 1.374 -41.313 1.00 67.62 99 ASP A N 1
ATOM 757 C CA . ASP A 1 99 ? 29.355 2.236 -41.448 1.00 67.62 99 ASP A CA 1
ATOM 758 C C . ASP A 1 99 ? 30.283 2.124 -40.224 1.00 67.62 99 ASP A C 1
ATOM 760 O O . ASP A 1 99 ? 31.503 2.111 -40.359 1.00 67.62 99 ASP A O 1
ATOM 764 N N . ASP A 1 100 ? 29.701 1.967 -39.027 1.00 76.88 100 ASP A N 1
ATOM 765 C CA . ASP A 1 100 ? 30.437 1.684 -37.793 1.00 76.88 100 ASP A CA 1
ATOM 766 C C . ASP A 1 100 ? 29.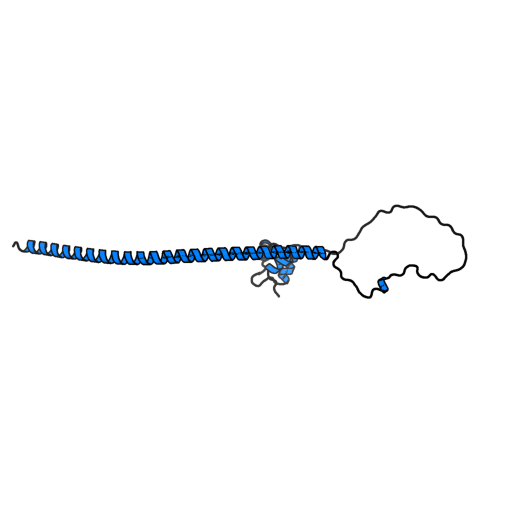652 0.719 -36.875 1.00 76.88 100 ASP A C 1
ATOM 768 O O . ASP A 1 100 ? 28.874 1.137 -36.008 1.00 76.88 100 ASP A O 1
ATOM 772 N N . PRO A 1 101 ? 29.823 -0.605 -37.043 1.00 72.31 101 PRO A N 1
ATOM 773 C CA . PRO A 1 101 ? 29.135 -1.598 -36.221 1.00 72.31 101 PRO A CA 1
ATOM 774 C C . PRO A 1 101 ? 29.609 -1.589 -34.758 1.00 72.31 101 PRO A C 1
ATOM 776 O O . PRO A 1 101 ? 28.876 -2.047 -33.879 1.00 72.31 101 PRO A O 1
ATOM 779 N N . LEU A 1 102 ? 30.809 -1.065 -34.472 1.00 80.44 102 LEU A N 1
ATOM 780 C CA . LEU A 1 102 ? 31.342 -0.982 -33.111 1.00 80.44 102 LEU A CA 1
ATOM 781 C C . LEU A 1 102 ? 30.673 0.150 -32.329 1.00 80.44 102 LEU A C 1
ATOM 783 O O . LEU A 1 102 ? 30.322 -0.054 -31.165 1.00 80.44 102 LEU A O 1
ATOM 787 N N . ALA A 1 103 ? 30.424 1.298 -32.963 1.00 75.62 103 ALA A N 1
ATOM 788 C CA . ALA A 1 103 ? 29.670 2.390 -32.349 1.00 75.62 103 ALA A CA 1
ATOM 789 C C . ALA A 1 103 ? 28.237 1.966 -31.982 1.00 75.62 103 ALA A C 1
ATOM 791 O O . ALA A 1 103 ? 27.775 2.235 -30.871 1.00 75.62 103 ALA A O 1
ATOM 792 N N . ILE A 1 104 ? 27.557 1.229 -32.870 1.00 73.00 104 ILE A N 1
ATOM 793 C CA . ILE A 1 104 ? 26.207 0.699 -32.613 1.00 73.00 104 ILE A CA 1
ATOM 794 C C . ILE A 1 104 ? 26.224 -0.296 -31.445 1.00 73.00 104 ILE A C 1
ATOM 796 O O . ILE A 1 104 ? 25.375 -0.226 -30.554 1.00 73.00 104 ILE A O 1
ATOM 800 N N . ALA A 1 105 ? 27.209 -1.199 -31.406 1.00 75.62 105 ALA A N 1
ATOM 801 C CA . ALA A 1 105 ? 27.360 -2.147 -30.305 1.00 75.62 105 ALA A CA 1
ATOM 802 C C . ALA A 1 105 ? 27.626 -1.439 -28.963 1.00 75.62 105 ALA A C 1
ATOM 804 O O . ALA A 1 105 ? 27.020 -1.798 -27.952 1.00 75.62 105 ALA A O 1
ATOM 805 N N . ALA A 1 106 ? 28.472 -0.405 -28.946 1.00 76.19 106 ALA A N 1
ATOM 806 C CA . ALA A 1 106 ? 28.753 0.384 -27.747 1.00 76.19 106 ALA A CA 1
ATOM 807 C C . ALA A 1 106 ? 27.502 1.118 -27.235 1.00 76.19 106 ALA A C 1
ATOM 809 O O . ALA A 1 106 ? 27.207 1.076 -26.040 1.00 76.19 106 ALA A O 1
ATOM 810 N N . GLN A 1 107 ? 26.727 1.726 -28.137 1.00 70.50 107 GLN A N 1
ATOM 811 C CA . GLN A 1 107 ? 25.479 2.403 -27.787 1.00 70.50 107 GLN A CA 1
ATOM 812 C C . GLN A 1 107 ? 24.431 1.422 -27.246 1.00 70.50 107 GLN A C 1
ATOM 814 O O . GLN A 1 107 ? 23.725 1.726 -26.279 1.00 70.50 107 GLN A O 1
ATOM 819 N N . PHE A 1 108 ? 24.345 0.226 -27.831 1.00 81.12 108 PHE A N 1
ATOM 820 C CA . PHE A 1 108 ? 23.451 -0.823 -27.354 1.00 81.12 108 PHE A CA 1
ATOM 821 C C . PHE A 1 108 ? 23.822 -1.287 -25.942 1.00 81.12 108 PHE A C 1
ATOM 823 O O . PHE A 1 108 ? 22.953 -1.335 -25.074 1.00 81.12 108 PHE A O 1
ATOM 830 N N . LEU A 1 109 ? 25.103 -1.577 -25.691 1.00 82.44 109 LEU A N 1
ATOM 831 C CA . LEU A 1 109 ? 25.584 -1.992 -24.370 1.00 82.44 109 LEU A CA 1
ATOM 832 C C . LEU A 1 109 ? 25.337 -0.911 -23.315 1.00 82.44 109 LEU A C 1
ATOM 834 O O . LEU A 1 109 ? 24.771 -1.204 -22.266 1.00 82.44 109 LEU A O 1
ATOM 838 N N . GLN A 1 110 ? 25.643 0.349 -23.628 1.00 80.75 110 GLN A N 1
ATOM 839 C CA . GLN A 1 110 ? 25.368 1.469 -22.729 1.00 80.75 110 GLN A CA 1
ATOM 840 C C . GLN A 1 110 ? 23.871 1.586 -22.404 1.00 80.75 110 GLN A C 1
ATOM 842 O O . GLN A 1 110 ? 23.488 1.830 -21.260 1.00 80.75 110 GLN A O 1
ATOM 847 N N . THR A 1 111 ? 23.007 1.383 -23.400 1.00 70.56 111 THR A N 1
ATOM 848 C CA . THR A 1 111 ? 21.552 1.404 -23.205 1.00 70.56 111 THR A CA 1
ATOM 849 C C . THR A 1 111 ? 21.087 0.227 -22.343 1.00 70.56 111 THR A C 1
ATOM 851 O O . THR A 1 111 ? 20.252 0.405 -21.455 1.00 70.56 111 THR A O 1
ATOM 854 N N . ALA A 1 112 ? 21.644 -0.966 -22.562 1.00 74.06 112 ALA A N 1
ATOM 855 C CA . ALA A 1 112 ? 21.350 -2.155 -21.768 1.00 74.06 112 ALA A CA 1
ATOM 856 C C . ALA A 1 112 ? 21.786 -1.993 -20.300 1.00 74.06 112 ALA A C 1
ATOM 858 O O . ALA A 1 112 ? 21.047 -2.390 -19.394 1.00 74.06 112 ALA A O 1
ATOM 859 N N . ASP A 1 113 ? 22.929 -1.351 -20.054 1.00 82.88 113 ASP A N 1
ATOM 860 C CA . ASP A 1 113 ? 23.421 -1.051 -18.708 1.00 82.88 113 ASP A CA 1
ATOM 861 C C . ASP A 1 113 ? 22.498 -0.072 -17.975 1.00 82.88 113 ASP A C 1
ATOM 863 O O . ASP A 1 113 ? 22.116 -0.315 -16.827 1.00 82.88 113 ASP A O 1
ATOM 867 N N . VAL A 1 114 ? 22.064 1.001 -18.650 1.00 81.69 114 VAL A N 1
ATOM 868 C CA . VAL A 1 114 ? 21.100 1.965 -18.092 1.00 81.69 114 VAL A CA 1
ATOM 869 C C . VAL A 1 114 ? 19.772 1.282 -17.768 1.00 81.69 114 VAL A C 1
ATOM 871 O O . VAL A 1 114 ? 19.242 1.457 -16.670 1.00 81.69 114 VAL A O 1
ATOM 874 N N . LEU A 1 115 ? 19.250 0.462 -18.684 1.00 77.19 115 LEU A N 1
ATOM 875 C CA . LEU A 1 115 ? 18.004 -0.270 -18.462 1.00 77.19 115 LEU A CA 1
ATOM 876 C C . LEU A 1 115 ? 18.119 -1.216 -17.260 1.00 77.19 115 LEU A C 1
ATOM 878 O O . LEU A 1 115 ? 17.229 -1.255 -16.410 1.00 77.19 115 LEU A O 1
ATOM 882 N N . THR A 1 116 ? 19.236 -1.936 -17.152 1.00 81.75 116 THR A N 1
ATOM 883 C CA . THR A 1 116 ? 19.500 -2.848 -16.034 1.00 81.75 116 THR A CA 1
ATOM 884 C C . THR A 1 116 ? 19.580 -2.091 -14.708 1.00 81.75 116 THR A C 1
ATOM 886 O O . THR A 1 116 ? 19.001 -2.531 -13.711 1.00 81.75 116 THR A O 1
ATOM 889 N N . ALA A 1 117 ? 20.244 -0.933 -14.684 1.00 83.69 117 ALA A N 1
ATOM 890 C CA . ALA A 1 117 ? 20.340 -0.092 -13.496 1.00 83.69 117 ALA A CA 1
ATOM 891 C C . ALA A 1 117 ? 18.965 0.434 -13.043 1.00 83.69 117 ALA A C 1
ATOM 893 O O . ALA A 1 117 ? 18.644 0.371 -11.853 1.00 83.69 117 ALA A O 1
ATOM 894 N N . GLU A 1 118 ? 18.124 0.888 -13.976 1.00 80.62 118 GLU A N 1
ATOM 895 C CA . GLU A 1 118 ? 16.770 1.363 -13.666 1.00 80.62 118 GLU A CA 1
ATOM 896 C C . GLU A 1 118 ? 15.852 0.230 -13.189 1.00 80.62 118 GLU A C 1
ATOM 898 O O . GLU A 1 118 ? 15.109 0.400 -12.220 1.00 80.62 118 GLU A O 1
ATOM 903 N N . MET A 1 119 ? 15.957 -0.966 -13.775 1.00 77.81 119 MET A N 1
ATOM 904 C CA . MET A 1 119 ? 15.234 -2.143 -13.283 1.00 77.81 119 MET A CA 1
ATOM 905 C C . MET A 1 119 ? 15.642 -2.502 -11.849 1.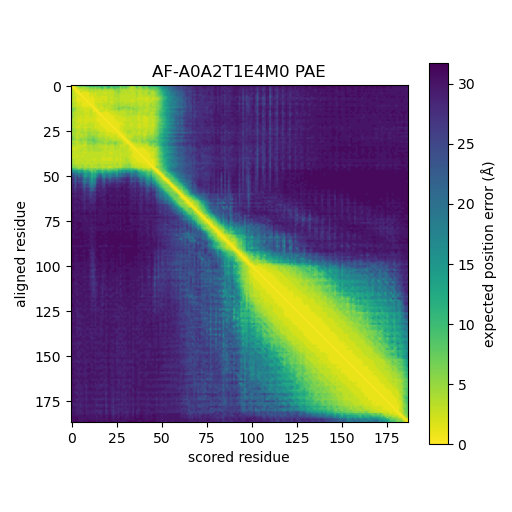00 77.81 119 MET A C 1
ATOM 907 O O . MET A 1 119 ? 14.783 -2.752 -11.002 1.00 77.81 119 MET A O 1
ATOM 911 N N . GLN A 1 120 ? 16.942 -2.486 -11.540 1.00 88.19 120 GLN A N 1
ATOM 912 C CA . GLN A 1 120 ? 17.422 -2.719 -10.175 1.00 88.19 120 GLN A CA 1
ATOM 913 C C . GLN A 1 120 ? 16.932 -1.640 -9.203 1.00 88.19 120 GLN A C 1
ATOM 915 O O . GLN A 1 120 ? 16.601 -1.946 -8.055 1.00 88.19 120 GLN A O 1
ATOM 920 N N . ARG A 1 121 ? 16.865 -0.381 -9.647 1.00 86.19 121 ARG A N 1
ATOM 921 C CA . ARG A 1 121 ? 16.319 0.719 -8.849 1.00 86.19 121 ARG A CA 1
ATOM 922 C C . ARG A 1 121 ? 14.839 0.505 -8.541 1.00 86.19 121 ARG A C 1
ATOM 924 O O . ARG A 1 121 ? 14.454 0.638 -7.380 1.00 86.19 121 ARG A O 1
ATOM 931 N N . ASP A 1 122 ? 14.032 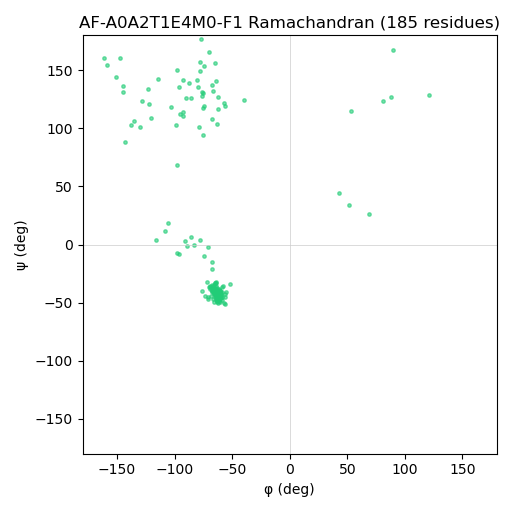0.141 -9.536 1.00 82.62 122 ASP A N 1
ATOM 932 C CA . ASP A 1 122 ? 12.604 -0.149 -9.351 1.00 82.62 122 ASP A CA 1
ATOM 933 C C . ASP A 1 122 ? 12.389 -1.315 -8.373 1.00 82.62 122 ASP A C 1
ATOM 935 O O . ASP A 1 122 ? 11.583 -1.200 -7.449 1.00 82.62 122 ASP A O 1
ATOM 939 N N . ILE A 1 123 ? 13.172 -2.396 -8.493 1.00 87.94 123 ILE A N 1
ATOM 940 C CA . ILE A 1 123 ? 13.124 -3.526 -7.550 1.00 87.94 123 ILE A CA 1
ATOM 941 C C . ILE A 1 123 ? 13.366 -3.044 -6.115 1.00 87.94 123 ILE A C 1
ATOM 943 O O . ILE A 1 123 ? 12.533 -3.301 -5.245 1.00 87.94 123 ILE A O 1
ATOM 947 N N . ARG A 1 124 ? 14.434 -2.273 -5.867 1.00 93.56 124 ARG A N 1
ATOM 948 C CA . ARG A 1 124 ? 14.746 -1.757 -4.519 1.00 93.56 124 ARG A CA 1
ATOM 949 C C . ARG A 1 124 ? 13.633 -0.869 -3.964 1.00 93.56 124 ARG A C 1
ATOM 951 O O . ARG A 1 124 ? 13.296 -0.967 -2.787 1.00 93.56 124 ARG A O 1
ATOM 958 N N . VAL A 1 125 ? 13.035 -0.016 -4.800 1.00 90.44 125 VAL A N 1
ATOM 959 C CA . VAL A 1 125 ? 11.906 0.840 -4.395 1.00 90.44 125 VAL A CA 1
ATOM 960 C C . VAL A 1 125 ? 10.696 -0.009 -3.999 1.00 90.44 125 VAL A C 1
ATOM 962 O O . VAL A 1 125 ? 10.058 0.256 -2.975 1.00 90.44 125 VAL A O 1
ATOM 965 N N . ARG A 1 126 ? 10.382 -1.054 -4.772 1.00 82.50 126 ARG A N 1
ATOM 966 C CA . ARG A 1 126 ? 9.276 -1.971 -4.464 1.00 82.50 126 ARG A CA 1
ATOM 967 C C . ARG A 1 126 ? 9.532 -2.768 -3.190 1.00 82.50 126 ARG A C 1
ATOM 969 O O . ARG A 1 126 ? 8.624 -2.881 -2.368 1.00 82.50 126 ARG A O 1
ATOM 976 N N . GLU A 1 127 ? 10.748 -3.267 -2.998 1.00 94.00 127 GLU A N 1
ATOM 977 C CA . GLU A 1 127 ? 11.158 -3.970 -1.779 1.00 94.00 127 GLU A CA 1
ATOM 978 C C . GLU A 1 127 ? 11.047 -3.069 -0.547 1.00 94.00 127 GLU A C 1
ATOM 980 O O . GLU A 1 127 ? 10.447 -3.464 0.454 1.00 94.00 127 GLU A O 1
ATOM 985 N N . GLN A 1 128 ? 11.530 -1.827 -0.632 1.00 94.69 128 GLN A N 1
ATOM 986 C CA . GLN A 1 128 ? 11.422 -0.857 0.455 1.00 94.69 128 GLN A CA 1
ATOM 987 C C . GLN A 1 128 ? 9.956 -0.555 0.795 1.00 94.69 128 GLN A C 1
ATOM 989 O O . GLN A 1 128 ? 9.574 -0.553 1.968 1.00 94.69 128 GLN A O 1
ATOM 994 N N . LYS A 1 129 ? 9.106 -0.350 -0.218 1.00 89.75 129 LYS A N 1
ATOM 995 C CA . LYS A 1 129 ? 7.669 -0.112 -0.019 1.00 89.75 129 LYS A CA 1
ATOM 996 C C . LYS A 1 129 ? 6.974 -1.318 0.616 1.00 89.75 129 LYS A C 1
ATOM 998 O O . LYS A 1 129 ? 6.114 -1.146 1.485 1.00 89.75 129 LYS A O 1
ATOM 1003 N N . LEU A 1 130 ? 7.347 -2.535 0.217 1.00 93.00 130 LEU A N 1
ATOM 1004 C CA . LEU A 1 130 ? 6.836 -3.764 0.819 1.00 93.00 130 LEU A CA 1
ATOM 1005 C C . LEU A 1 130 ? 7.231 -3.854 2.298 1.00 93.00 130 LEU A C 1
ATOM 1007 O O . LEU A 1 130 ? 6.360 -4.082 3.135 1.00 93.00 130 LEU A O 1
ATOM 1011 N N . GLN A 1 131 ? 8.501 -3.612 2.628 1.00 96.69 131 GLN A N 1
ATOM 1012 C CA . GLN A 1 131 ? 8.984 -3.617 4.013 1.00 96.69 131 GLN A CA 1
ATOM 1013 C C . GLN A 1 131 ? 8.262 -2.574 4.875 1.00 96.69 131 GLN A C 1
ATOM 1015 O O . GLN A 1 131 ? 7.772 -2.905 5.953 1.00 96.69 131 GLN A O 1
ATOM 1020 N N . GLN A 1 132 ? 8.109 -1.340 4.383 1.00 93.44 132 GLN A N 1
ATOM 1021 C CA . GLN A 1 132 ? 7.354 -0.291 5.081 1.00 93.44 132 GLN A CA 1
ATOM 1022 C C . GLN A 1 132 ? 5.894 -0.701 5.319 1.00 93.44 132 GLN A C 1
ATOM 1024 O O . GLN A 1 132 ? 5.360 -0.508 6.410 1.00 93.44 132 GLN A O 1
ATOM 1029 N N . THR A 1 133 ? 5.254 -1.322 4.325 1.00 91.69 133 THR A N 1
ATOM 1030 C CA . THR A 1 133 ? 3.869 -1.804 4.446 1.00 91.69 133 THR A CA 1
ATOM 1031 C C . THR A 1 133 ? 3.755 -2.925 5.481 1.00 91.69 133 THR A C 1
ATOM 1033 O O . THR A 1 133 ? 2.813 -2.946 6.272 1.00 91.69 133 THR A O 1
ATOM 1036 N N . GLN A 1 134 ? 4.718 -3.849 5.511 1.00 94.25 134 GLN A N 1
ATOM 1037 C CA . GLN A 1 134 ? 4.765 -4.926 6.502 1.00 94.25 134 GLN A CA 1
ATOM 1038 C C . GLN A 1 134 ? 4.948 -4.380 7.923 1.00 94.25 134 GLN A C 1
ATOM 1040 O O . GLN A 1 134 ? 4.224 -4.799 8.826 1.00 94.25 134 GLN A O 1
ATOM 1045 N N . GLN A 1 135 ? 5.849 -3.413 8.112 1.00 96.44 135 GLN A N 1
ATOM 1046 C CA . GLN A 1 135 ? 6.060 -2.749 9.402 1.00 96.44 135 GLN A CA 1
ATOM 1047 C C . GLN A 1 135 ? 4.806 -2.000 9.866 1.00 96.44 135 GLN A C 1
ATOM 1049 O O . GLN A 1 135 ? 4.363 -2.188 10.997 1.00 96.44 135 GLN A O 1
ATOM 1054 N N . ALA A 1 136 ? 4.180 -1.214 8.984 1.00 90.62 136 ALA A N 1
ATOM 1055 C CA . ALA A 1 136 ? 2.944 -0.502 9.300 1.00 90.62 136 ALA A CA 1
ATOM 1056 C C . ALA A 1 136 ? 1.811 -1.469 9.677 1.00 90.62 136 ALA A C 1
ATOM 1058 O O . ALA A 1 136 ? 1.112 -1.253 10.665 1.00 90.62 136 ALA A O 1
ATOM 1059 N N . LYS A 1 137 ? 1.660 -2.577 8.938 1.00 94.06 137 LYS A N 1
ATOM 1060 C CA . LYS A 1 137 ? 0.685 -3.626 9.260 1.00 94.06 137 LYS A CA 1
ATOM 1061 C C . LYS A 1 137 ? 0.932 -4.221 10.649 1.00 94.06 137 LYS A C 1
ATOM 1063 O O . LYS A 1 137 ? -0.030 -4.413 11.389 1.00 94.06 137 LYS A O 1
ATOM 1068 N N . ALA A 1 138 ? 2.185 -4.521 10.993 1.00 96.00 138 ALA A N 1
ATOM 1069 C CA . ALA A 1 138 ? 2.536 -5.074 12.299 1.00 96.00 138 ALA A CA 1
ATOM 1070 C C . ALA A 1 138 ? 2.206 -4.091 13.434 1.00 96.00 138 ALA A C 1
ATOM 1072 O O . ALA A 1 138 ? 1.512 -4.468 14.374 1.00 96.00 138 ALA A O 1
ATOM 1073 N N . ALA A 1 139 ? 2.593 -2.820 13.290 1.00 94.69 139 ALA A N 1
ATOM 1074 C CA . ALA A 1 139 ? 2.309 -1.779 14.278 1.00 94.69 139 ALA A CA 1
ATOM 1075 C C . ALA A 1 139 ? 0.799 -1.547 14.478 1.00 94.69 139 ALA A C 1
ATOM 1077 O O . ALA A 1 139 ? 0.328 -1.394 15.605 1.00 94.69 139 ALA A O 1
ATOM 1078 N N . ILE A 1 140 ? 0.014 -1.563 13.393 1.00 92.25 140 ILE A N 1
ATOM 1079 C CA . ILE A 1 140 ? -1.451 -1.458 13.474 1.00 92.25 140 ILE A CA 1
ATOM 1080 C C . ILE A 1 140 ? -2.043 -2.677 14.186 1.00 92.25 140 ILE A C 1
ATOM 1082 O O . ILE A 1 140 ? -2.940 -2.521 15.012 1.00 92.25 140 ILE A O 1
ATOM 1086 N N . ALA A 1 141 ? -1.565 -3.886 13.879 1.00 93.75 141 ALA A N 1
ATOM 1087 C CA . ALA A 1 141 ? -2.056 -5.106 14.513 1.00 93.75 141 ALA A CA 1
ATOM 1088 C C . ALA A 1 141 ? -1.782 -5.111 16.024 1.00 93.75 141 ALA A C 1
ATOM 1090 O O . ALA A 1 141 ? -2.688 -5.424 16.797 1.00 93.75 141 ALA A O 1
ATOM 1091 N N . GLU A 1 142 ? -0.581 -4.699 16.432 1.00 97.25 142 GLU A N 1
ATOM 1092 C CA . GLU A 1 142 ? -0.190 -4.544 17.836 1.00 97.25 142 GLU A CA 1
ATOM 1093 C C . GLU A 1 142 ? -1.081 -3.519 18.555 1.00 97.25 142 GLU A C 1
ATOM 1095 O O . GLU A 1 142 ? -1.700 -3.827 19.576 1.00 97.25 142 GLU A O 1
ATOM 1100 N N . LYS A 1 143 ? -1.277 -2.331 17.968 1.00 93.00 143 LYS A N 1
ATOM 1101 C CA . LYS A 1 143 ? -2.174 -1.323 18.555 1.00 93.00 143 LYS A CA 1
ATOM 1102 C C . LYS A 1 143 ? -3.632 -1.745 18.600 1.00 93.00 143 LYS A C 1
ATOM 1104 O O . LYS A 1 143 ? -4.336 -1.408 19.551 1.00 93.00 143 LYS A O 1
ATOM 1109 N N . ALA A 1 144 ? -4.093 -2.515 17.622 1.00 89.44 144 ALA A N 1
ATOM 1110 C CA . ALA A 1 144 ? -5.434 -3.075 17.655 1.00 89.44 144 ALA A CA 1
ATOM 1111 C C . ALA A 1 144 ? -5.596 -4.109 18.783 1.00 89.44 144 ALA A C 1
ATOM 1113 O O . ALA A 1 144 ? -6.672 -4.174 19.381 1.00 89.44 144 ALA A O 1
ATOM 1114 N N . SER A 1 145 ? -4.569 -4.913 19.090 1.00 95.75 145 SER A N 1
ATOM 1115 C CA . SER A 1 145 ? -4.610 -5.816 20.248 1.00 95.75 145 SER A CA 1
ATOM 1116 C C . SER A 1 145 ? -4.593 -5.065 21.576 1.00 95.75 145 SER A C 1
ATOM 1118 O O . SER A 1 145 ? -5.432 -5.373 22.425 1.00 95.75 145 SER A O 1
ATOM 1120 N N . ASP A 1 146 ? -3.733 -4.053 21.723 1.00 95.12 146 ASP A N 1
ATOM 1121 C CA . ASP A 1 146 ? -3.672 -3.210 22.926 1.00 95.12 146 ASP A CA 1
ATOM 1122 C C . ASP A 1 146 ? -5.035 -2.565 23.198 1.00 95.12 146 ASP A C 1
ATOM 1124 O O . ASP A 1 146 ? -5.608 -2.708 24.278 1.00 95.12 146 ASP A O 1
ATOM 1128 N N . PHE A 1 147 ? -5.617 -1.936 22.174 1.00 93.56 147 PHE A N 1
ATOM 1129 C CA . PHE A 1 147 ? -6.908 -1.268 22.291 1.00 93.56 147 PHE A CA 1
ATOM 1130 C C . PHE A 1 147 ? -8.040 -2.235 22.660 1.00 93.56 147 PHE A C 1
ATOM 1132 O O . PHE A 1 147 ? -8.908 -1.903 23.465 1.00 93.56 147 PHE A O 1
ATOM 1139 N N . LYS A 1 148 ? -8.050 -3.456 22.105 1.00 91.81 148 LYS A N 1
ATOM 1140 C CA . LYS A 1 148 ? -9.044 -4.478 22.478 1.00 91.81 148 LYS A CA 1
ATOM 1141 C C . LYS A 1 148 ? -8.935 -4.863 23.952 1.00 91.81 148 LYS A C 1
ATOM 1143 O O . LYS A 1 148 ? -9.967 -5.064 24.596 1.00 91.81 148 LYS A O 1
ATOM 1148 N N . LEU A 1 149 ? -7.714 -4.977 24.471 1.00 96.94 149 LEU A N 1
ATOM 1149 C CA . LEU A 1 149 ? -7.479 -5.271 25.880 1.00 96.94 149 LEU A CA 1
ATOM 1150 C C . LEU A 1 149 ? -7.963 -4.115 26.764 1.00 96.94 149 LEU A C 1
ATOM 1152 O O . LEU A 1 149 ? -8.738 -4.345 27.691 1.00 96.94 149 LEU A O 1
ATOM 1156 N N . GLU A 1 150 ? -7.581 -2.880 26.441 1.00 90.62 150 GLU A N 1
ATOM 1157 C CA . GLU A 1 150 ? -8.020 -1.685 27.170 1.00 90.62 150 GLU A CA 1
ATOM 1158 C C . GLU A 1 150 ? -9.543 -1.521 27.150 1.00 90.62 150 GLU A C 1
ATOM 1160 O O . GLU A 1 150 ? -10.151 -1.273 28.190 1.00 90.62 150 GLU A O 1
ATOM 1165 N N . ALA A 1 151 ? -10.185 -1.738 26.000 1.00 89.50 151 ALA A N 1
ATOM 1166 C CA . ALA A 1 151 ? -11.637 -1.680 25.876 1.00 89.50 151 ALA A CA 1
ATOM 1167 C C . ALA A 1 151 ? -12.332 -2.725 26.763 1.00 89.50 151 ALA A C 1
ATOM 1169 O O . ALA A 1 151 ? -13.374 -2.438 27.354 1.00 89.50 151 ALA A O 1
ATOM 1170 N N . ARG A 1 152 ? -11.760 -3.930 26.888 1.00 94.12 152 ARG A N 1
ATOM 1171 C CA . ARG A 1 152 ? -12.277 -4.965 27.794 1.00 94.12 152 ARG A CA 1
ATOM 1172 C C . ARG A 1 152 ? -12.127 -4.550 29.256 1.00 94.12 152 ARG A C 1
ATOM 1174 O O . ARG A 1 152 ? -13.101 -4.639 29.996 1.00 94.12 152 ARG A O 1
ATOM 1181 N N . LEU A 1 153 ? -10.952 -4.055 29.646 1.00 96.44 153 LEU A N 1
ATOM 1182 C CA . LEU A 1 153 ? -10.697 -3.569 31.006 1.00 96.44 153 LEU A CA 1
ATOM 1183 C C . LEU A 1 153 ? -11.615 -2.399 31.374 1.00 96.44 153 LEU A C 1
ATOM 1185 O O . LEU A 1 153 ? -12.117 -2.323 32.493 1.00 96.44 153 LEU A O 1
ATOM 1189 N N . TYR A 1 154 ? -11.863 -1.491 30.432 1.00 91.94 154 TYR A N 1
ATOM 1190 C CA . TYR A 1 154 ? -12.793 -0.385 30.623 1.00 91.94 154 TYR A CA 1
ATOM 1191 C C . TYR A 1 154 ? -14.229 -0.876 30.853 1.00 91.94 154 TYR A C 1
ATOM 1193 O O . TYR A 1 154 ? -14.886 -0.422 31.791 1.00 91.94 154 TYR A O 1
ATOM 1201 N N . ARG A 1 155 ? -14.711 -1.832 30.044 1.00 90.50 155 ARG A N 1
ATOM 1202 C CA . ARG A 1 155 ? -16.041 -2.443 30.230 1.00 90.50 155 ARG A CA 1
ATOM 1203 C C . ARG A 1 155 ? -16.171 -3.102 31.601 1.00 90.50 155 ARG A C 1
ATOM 1205 O O . ARG A 1 155 ? -17.107 -2.804 32.326 1.00 90.50 155 ARG A O 1
ATOM 1212 N N . GLU A 1 156 ? -15.188 -3.900 31.998 1.00 94.31 156 GLU A N 1
ATOM 1213 C CA . GLU A 1 156 ? -15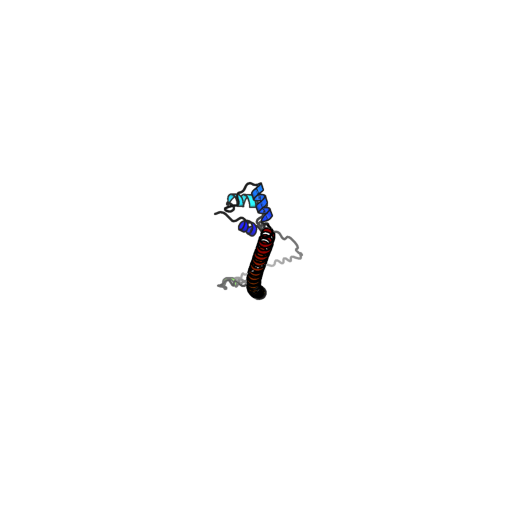.194 -4.566 33.304 1.00 94.31 156 GLU A CA 1
ATOM 1214 C C . GLU A 1 156 ? -15.217 -3.559 34.468 1.00 94.31 156 GLU A C 1
ATOM 1216 O O . GLU A 1 156 ? -16.008 -3.683 35.402 1.00 94.31 156 GLU A O 1
ATOM 1221 N N . ARG A 1 157 ? -14.396 -2.502 34.396 1.00 92.25 157 ARG A N 1
ATOM 1222 C CA . ARG A 1 157 ? -14.385 -1.442 35.416 1.00 92.25 157 ARG A CA 1
ATOM 1223 C C . ARG A 1 157 ? -15.705 -0.683 35.485 1.00 92.25 157 ARG A C 1
ATOM 1225 O O . ARG A 1 157 ? -16.160 -0.358 36.577 1.00 92.25 157 ARG A O 1
ATOM 1232 N N . THR A 1 158 ? -16.309 -0.379 34.340 1.00 91.75 158 THR A N 1
ATOM 1233 C CA . THR A 1 158 ? -17.588 0.344 34.301 1.00 91.75 158 THR A CA 1
ATOM 1234 C C . THR A 1 158 ? -18.740 -0.512 34.822 1.00 91.75 158 THR A C 1
ATOM 1236 O O . THR A 1 158 ? -19.557 -0.002 35.583 1.00 91.75 158 THR A O 1
ATOM 1239 N N . GLU A 1 159 ? -18.762 -1.811 34.521 1.00 93.19 159 GLU A N 1
ATOM 1240 C CA . GLU A 1 159 ? -19.719 -2.764 35.100 1.00 93.19 159 GLU A CA 1
ATOM 1241 C C . GLU A 1 159 ? -19.571 -2.877 36.626 1.00 93.19 159 GLU A C 1
ATOM 1243 O O . GLU A 1 159 ? -20.565 -2.835 37.358 1.00 93.19 159 GLU A O 1
ATOM 1248 N N . MET A 1 160 ? -18.334 -2.952 37.126 1.00 94.56 160 MET A N 1
ATOM 1249 C CA . MET A 1 160 ? -18.050 -2.983 38.563 1.00 94.56 160 MET A CA 1
ATOM 1250 C C . MET A 1 160 ? -18.526 -1.705 39.263 1.00 94.56 160 MET A C 1
ATOM 1252 O O . MET A 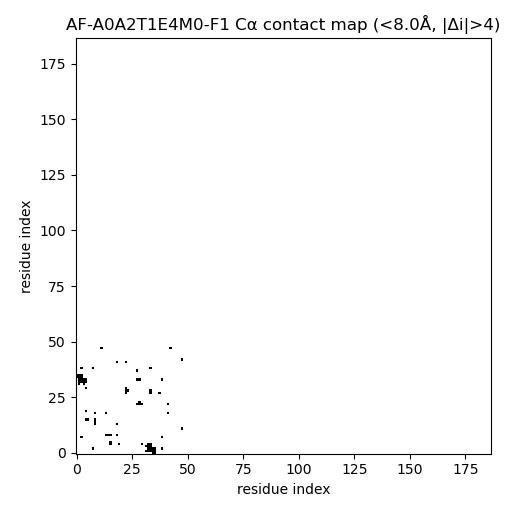1 160 ? -19.201 -1.780 40.290 1.00 94.56 160 MET A O 1
ATOM 1256 N N . LEU A 1 161 ? -18.219 -0.535 38.694 1.00 91.50 161 LEU A N 1
ATOM 1257 C CA . LEU A 1 161 ? -18.656 0.754 39.232 1.00 91.50 161 LEU A CA 1
ATOM 1258 C C . LEU A 1 161 ? -20.180 0.885 39.227 1.00 91.50 161 LEU A C 1
ATOM 1260 O O . LEU A 1 161 ? -20.747 1.323 40.223 1.00 91.50 161 LEU A O 1
ATOM 1264 N N . ALA A 1 162 ? -20.847 0.470 38.148 1.00 90.94 162 ALA A N 1
ATOM 1265 C CA . ALA A 1 162 ? -22.305 0.484 38.070 1.00 90.94 162 ALA A CA 1
ATOM 1266 C C . ALA A 1 162 ? -22.936 -0.425 39.136 1.00 90.94 162 ALA A C 1
ATOM 1268 O O . ALA A 1 162 ? -23.901 -0.036 39.795 1.00 90.94 162 ALA A O 1
ATOM 1269 N N . THR A 1 163 ? -22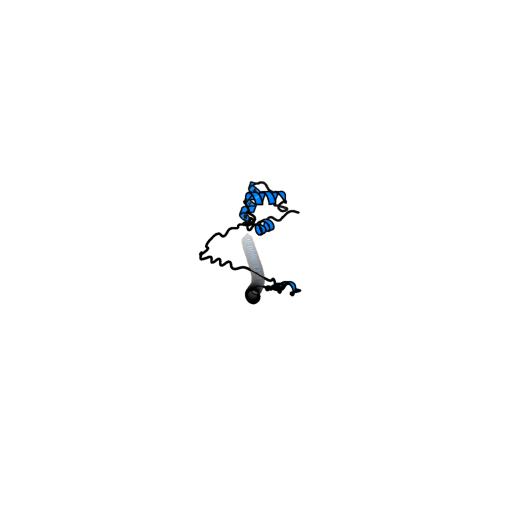.357 -1.610 39.352 1.00 93.56 163 THR A N 1
ATOM 1270 C CA . THR A 1 163 ? -22.806 -2.548 40.390 1.00 93.56 163 THR A CA 1
ATOM 1271 C C . THR A 1 163 ? -22.639 -1.949 41.785 1.00 93.56 163 THR A C 1
ATOM 1273 O O . THR A 1 163 ? -23.598 -1.930 42.556 1.00 93.56 163 THR A O 1
ATOM 1276 N N . ALA A 1 164 ? -21.458 -1.405 42.093 1.00 93.62 164 ALA A N 1
ATOM 1277 C CA . ALA A 1 164 ? -21.180 -0.767 43.377 1.00 93.62 164 ALA A CA 1
ATOM 1278 C C . ALA A 1 164 ? -22.109 0.432 43.625 1.00 93.62 164 ALA A C 1
ATOM 1280 O O . ALA A 1 164 ? -22.732 0.531 44.677 1.00 93.62 164 ALA A O 1
ATOM 1281 N N . GLN A 1 165 ? -22.286 1.304 42.628 1.00 94.62 165 GLN A N 1
ATOM 1282 C CA . GLN A 1 165 ? -23.188 2.449 42.732 1.00 94.62 165 GLN A CA 1
ATOM 1283 C C . GLN A 1 165 ? -24.640 2.015 42.965 1.00 94.62 165 GLN A C 1
ATOM 1285 O O . GLN A 1 165 ? -25.346 2.634 43.762 1.00 94.62 165 GLN A O 1
ATOM 1290 N N . SER A 1 166 ? -25.094 0.954 42.291 1.00 93.00 166 SER A N 1
ATOM 1291 C CA . SER A 1 166 ? -26.442 0.416 42.482 1.00 93.00 166 SER A CA 1
ATOM 1292 C C . SER A 1 166 ? -26.639 -0.103 43.907 1.00 93.00 166 SER A C 1
ATOM 1294 O O . SER A 1 166 ? -27.635 0.242 44.543 1.00 93.00 166 SER A O 1
ATOM 1296 N N . GLN A 1 167 ? -25.669 -0.854 44.438 1.00 95.44 167 GLN A N 1
ATOM 1297 C CA . GLN A 1 167 ? -25.693 -1.360 45.813 1.00 95.44 167 GLN A CA 1
ATOM 1298 C C . GLN A 1 167 ? -25.720 -0.225 46.842 1.00 95.44 167 GLN A C 1
ATOM 1300 O O . GLN A 1 167 ? -26.582 -0.222 47.721 1.00 95.44 167 GLN A O 1
ATOM 1305 N N . GLU A 1 168 ? -24.844 0.772 46.699 1.00 94.38 168 GLU A N 1
ATOM 1306 C CA . GLU A 1 168 ? -24.808 1.939 47.591 1.00 94.38 168 GLU A CA 1
ATOM 1307 C C . GLU A 1 168 ? -26.120 2.733 47.539 1.00 94.38 168 GLU A C 1
ATOM 1309 O O . GLU A 1 168 ? -26.671 3.119 48.570 1.00 94.38 168 GLU A O 1
ATOM 1314 N N . THR A 1 169 ? -26.691 2.916 46.344 1.00 93.62 169 THR A N 1
ATOM 1315 C CA . THR A 1 169 ? -27.969 3.626 46.174 1.00 93.62 169 THR A CA 1
ATOM 1316 C C . THR A 1 169 ? -29.128 2.861 46.819 1.00 93.62 169 THR A C 1
ATOM 1318 O O . THR A 1 169 ? -29.971 3.464 47.484 1.00 93.62 169 THR A O 1
ATOM 1321 N N . GLN A 1 170 ? -29.169 1.534 46.667 1.00 94.25 170 GLN A N 1
ATOM 1322 C CA . GLN A 1 170 ? -30.179 0.689 47.311 1.00 94.25 170 GLN A CA 1
ATOM 1323 C C . GLN A 1 170 ? -30.042 0.709 48.838 1.00 94.25 170 GLN A C 1
ATOM 1325 O O . GLN A 1 170 ? -31.046 0.857 49.536 1.00 94.25 170 GLN A O 1
ATOM 1330 N N . SER A 1 171 ? -28.815 0.615 49.357 1.00 94.50 171 SER A N 1
ATOM 1331 C CA . SER A 1 171 ? -28.520 0.703 50.793 1.00 94.50 171 SER A CA 1
ATOM 1332 C C . SER A 1 171 ? -28.960 2.049 51.382 1.00 94.50 171 SER A C 1
ATOM 1334 O O . SER A 1 171 ? -29.633 2.107 52.419 1.00 94.50 171 SER A O 1
ATOM 1336 N N . LEU A 1 172 ? -28.679 3.148 50.671 1.00 94.56 172 LEU A N 1
ATOM 1337 C CA . LEU A 1 172 ? -29.141 4.482 51.046 1.00 94.56 172 LEU A CA 1
ATOM 1338 C C . LEU A 1 172 ? -30.672 4.560 51.066 1.00 94.56 172 LEU A C 1
ATOM 1340 O O . LEU A 1 172 ? -31.247 5.047 52.037 1.00 94.56 172 LEU A O 1
ATOM 1344 N N . GLN A 1 173 ? -31.345 4.047 50.033 1.00 94.31 173 GLN A N 1
ATOM 1345 C CA . GLN A 1 173 ? -32.808 4.038 49.968 1.00 94.31 173 GLN A CA 1
ATOM 1346 C C . GLN A 1 173 ? -33.427 3.244 51.130 1.00 94.31 173 GLN A C 1
ATOM 1348 O O . GLN A 1 173 ? -34.389 3.704 51.745 1.00 94.31 173 GLN A O 1
ATOM 1353 N N . GLN A 1 174 ? -32.864 2.083 51.474 1.00 95.06 174 GLN A N 1
ATOM 1354 C CA . GLN A 1 174 ? -33.299 1.291 52.629 1.00 95.06 174 GLN A CA 1
ATOM 1355 C C . GLN A 1 174 ? -33.113 2.054 53.948 1.00 95.06 174 GLN A C 1
ATOM 1357 O O . GLN A 1 174 ? -34.017 2.069 54.788 1.00 95.06 174 GLN A O 1
ATOM 1362 N N . SER A 1 175 ? -31.980 2.742 54.109 1.00 94.19 175 SER A N 1
ATOM 1363 C CA . SER A 1 175 ? -31.690 3.564 55.291 1.00 94.19 175 SER A CA 1
ATOM 1364 C C . SER A 1 175 ? -32.672 4.734 55.427 1.00 94.19 175 SER A C 1
ATOM 1366 O O . SER A 1 175 ? -33.207 4.976 56.511 1.00 94.19 175 SER A O 1
ATOM 1368 N N . LEU A 1 176 ? -32.979 5.420 54.320 1.00 94.12 176 LEU A N 1
ATOM 1369 C CA . LEU A 1 176 ? -33.959 6.510 54.281 1.00 94.12 176 LEU A CA 1
ATOM 1370 C C . LEU A 1 176 ? -35.376 6.024 54.614 1.00 94.12 176 LEU A C 1
ATOM 1372 O O . LEU A 1 176 ? -36.060 6.643 55.430 1.00 94.12 176 LEU A O 1
ATOM 1376 N N . ASN A 1 177 ? -35.801 4.892 54.046 1.00 93.75 177 ASN A N 1
ATOM 1377 C CA . ASN A 1 177 ? -37.098 4.284 54.356 1.00 93.75 177 ASN A CA 1
ATOM 1378 C C . ASN A 1 177 ? -37.203 3.898 55.840 1.00 93.75 177 ASN A C 1
ATOM 1380 O O . ASN A 1 177 ? -38.241 4.115 56.469 1.00 93.75 177 ASN A O 1
ATOM 1384 N N . THR A 1 178 ? -36.118 3.370 56.415 1.00 92.44 178 THR A N 1
ATOM 1385 C CA . THR A 1 178 ? -36.047 3.024 57.842 1.00 92.44 178 THR A CA 1
ATOM 1386 C C . THR A 1 178 ? -36.218 4.268 58.713 1.00 92.44 178 THR A C 1
ATOM 1388 O O . THR A 1 178 ? -37.106 4.289 59.565 1.00 92.44 178 THR A O 1
ATOM 1391 N N . LEU A 1 179 ? -35.461 5.342 58.454 1.00 90.56 179 LEU A N 1
ATOM 1392 C CA . LEU A 1 179 ? -35.617 6.620 59.163 1.00 90.56 179 LEU A CA 1
ATOM 1393 C C . LEU A 1 179 ? -37.044 7.178 59.062 1.00 90.56 179 LEU A C 1
ATOM 1395 O O . LEU A 1 179 ? -37.605 7.629 60.060 1.00 90.56 179 LEU A O 1
ATOM 1399 N N . GLN A 1 180 ? -37.660 7.108 57.879 1.00 91.25 180 GLN A N 1
ATOM 1400 C CA . GLN A 1 180 ? -39.027 7.585 57.676 1.00 91.25 180 GLN A CA 1
ATOM 1401 C C . GLN A 1 180 ? -40.058 6.776 58.479 1.00 91.25 180 GLN A C 1
ATOM 1403 O O . GLN A 1 180 ? -41.028 7.349 58.974 1.00 91.25 180 GLN A O 1
ATOM 1408 N N . SER A 1 181 ? -39.869 5.460 58.611 1.00 91.00 181 SER A N 1
ATOM 1409 C CA . SER A 1 181 ? -40.753 4.609 59.418 1.00 91.00 181 SER A CA 1
ATOM 1410 C C . SER A 1 181 ? -40.662 4.920 60.915 1.00 91.00 181 SER A C 1
ATOM 1412 O O . SER A 1 181 ? -41.696 4.997 61.574 1.00 91.00 181 SER A O 1
ATOM 1414 N N . LEU A 1 182 ? -39.460 5.204 61.429 1.00 87.31 182 LEU A N 1
ATOM 1415 C CA . LEU A 1 182 ? -39.247 5.593 62.827 1.00 87.31 182 LEU A CA 1
ATOM 1416 C C . LEU A 1 182 ? -39.919 6.932 63.164 1.00 87.31 182 LEU A C 1
ATOM 1418 O O . LEU A 1 182 ? -40.540 7.059 64.214 1.00 87.31 182 LEU A O 1
ATOM 1422 N N . GLY A 1 183 ? -39.867 7.910 62.255 1.00 75.38 183 GLY A N 1
ATOM 1423 C CA . GLY A 1 183 ? -40.529 9.208 62.442 1.00 75.38 183 GLY A CA 1
ATOM 1424 C C . GLY A 1 183 ? -42.063 9.158 62.441 1.00 75.38 183 GLY A C 1
ATOM 1425 O O . GLY A 1 183 ? -42.692 10.116 62.870 1.00 75.38 183 GLY A O 1
ATOM 1426 N N . LYS A 1 184 ? -42.673 8.061 61.972 1.00 73.00 184 LYS A N 1
ATOM 1427 C CA . LYS A 1 184 ? -44.135 7.863 61.947 1.00 73.00 184 LYS A CA 1
ATOM 1428 C C . LYS A 1 184 ? -44.673 7.064 63.139 1.00 73.00 184 LYS A C 1
ATOM 1430 O O . LYS A 1 184 ? -45.883 6.942 63.265 1.00 73.00 184 LYS A O 1
ATOM 1435 N N . GLN A 1 185 ? -43.804 6.493 63.974 1.00 60.50 185 GLN A N 1
ATOM 1436 C CA . GLN A 1 185 ? -44.195 5.719 65.163 1.00 60.50 185 GLN A CA 1
ATOM 1437 C C . GLN A 1 185 ? -44.303 6.569 66.440 1.00 60.50 185 GLN A C 1
ATOM 1439 O O . GLN A 1 185 ? -44.555 6.027 67.512 1.00 60.50 185 GLN A O 1
ATOM 1444 N N . ALA A 1 186 ? -44.111 7.885 66.337 1.00 53.00 186 ALA A N 1
ATOM 1445 C CA . ALA A 1 186 ? -44.359 8.835 67.414 1.00 53.00 186 ALA A CA 1
ATOM 1446 C C . ALA A 1 186 ? -45.739 9.491 67.228 1.00 53.00 186 ALA A C 1
ATOM 1448 O O . ALA A 1 186 ? -45.810 10.667 66.891 1.00 53.00 186 ALA A O 1
ATOM 1449 N N . ASP A 1 187 ? -46.800 8.699 67.390 1.00 46.50 187 ASP A N 1
ATOM 1450 C CA . ASP A 1 187 ? -48.180 9.122 67.690 1.00 46.50 187 ASP A CA 1
ATOM 1451 C C . ASP A 1 187 ? -48.918 7.965 68.386 1.00 46.50 187 ASP A C 1
ATOM 1453 O O . ASP A 1 187 ? -48.821 6.815 67.889 1.00 46.50 187 ASP A O 1
#

Foldseek 3Di:
DAAQLVNLCVVLVHDSVVLVVVCVVVVHDRPVHHDPVRSVVSCVVVVRDPDDDDDDDDDDDDDDDDDDDDDDDDDDDDPDDPPDDDCPVVDPDDDPDDPDVPVVVVVVVVVVVVVVVVVVVVVVVVVVVVVVVVVVVVVVVVVVVVVVVVVVVVVVVVVVVVVVVVVVVVVVVVVVVVVVVVVVPPD

Secondary structure (DSSP, 8-state):
-PBPHHHHHHHTT--HHHHHHHHHHTT---TT-B-HHHHHHHHHHTT-----------------------------PPP---S---GGGG--S-----S-HHHHHHHHHHHHHHHHHHHHHHHHHHHHHHHHHHHHHHHHHHHHHHHHHHHHHHHHHHHHHHHHHHHHHHHHHHHHHHHHHHHTS--

Mean predicted aligned error: 21.16 Å

Nearest PDB structures (foldseek):
  5gpe-assembly3_E  TM=5.237E-01  e=5.890E+00  Cupriavidus metallidurans CH34

Organism: NCBI:txid2107698

Radius of gyration: 48.93 Å; Cα contacts (8 Å, |Δi|>4): 40; chains: 1; bounding box: 100×38×156 Å

pLDDT: mean 74.12, std 19.78, range [28.3, 97.25]

Sequence (187 aa):
MNTSLTKFCKDYALSKSTVYRRCQELGLDTSDGLSPDACDRLVHEFDVVLEPPEAAPVAIEKPAVTVEIGNHAIVLSQPELPQTYSLESLRQSEVVAFDDPLAIAAQFLQTADVLTAEMQRDIRVREQKLQQTQQAKAAIAEKASDFKLEARLYRERTEMLATAQSQETQSLQQSLNTLQSLGKQAD

Solvent-accessible surface area (backbone atoms only — not comparable to full-atom values): 11759 Å² total; per-residue (Å²): 124,59,45,43,66,71,55,54,25,59,78,70,75,45,59,64,71,60,55,53,52,50,33,59,76,71,69,53,74,61,89,84,23,28,45,64,70,56,46,54,52,47,43,63,72,68,65,65,76,72,84,79,84,88,81,87,87,89,82,89,86,83,84,86,89,84,89,85,90,82,91,79,89,84,92,81,89,72,86,79,71,76,92,71,79,73,69,66,85,75,56,93,67,88,81,92,72,69,96,53,60,64,62,53,50,51,53,49,50,53,50,52,52,51,52,51,52,51,52,53,50,52,51,53,53,51,52,51,52,50,52,54,50,52,51,51,51,49,55,51,52,52,51,52,52,52,49,54,52,50,53,50,54,50,50,54,52,51,52,50,50,52,52,51,51,50,51,54,51,52,53,49,52,53,52,52,52,51,54,56,53,60,70,66,67,80,119